Protein AF-0000000080890127 (afdb_homodimer)

Secondary structure (DSSP, 8-state):
-------HHHHHHT----TT-TTTTTS-TT-HHHHHHHHHHH-HHHHHHHHHTS-HHHHHHHHHHHHHHHHHHHH-TTTTHHHHHHHHHHHHHHHHHHHHHHHHHHHHHHHHHS------GGGGSSTT------------------------------/-------HHHHHHT----TT-TTTTTS-TT-HHHHHHHHHHH-HHHHHHHHHTS-HHHHHHHHHHHHHHHHHHHH-TTTTHHHHHHHHHHHHHHHHHHHHHHHHHHHHHHHHHS------GGGGSGGGG-----------------------------

Sequence (316 aa):
MGGNPPCASCKLLRRKCTKDCIFAPYFLSDEPQKFAIVHKVFGASNVSKMLQELPVEQRADAVSSLVYEASARVRDPVYGCVGAISYLQNQVADLKMQLAVAQAEIQCIQMEKKPLMVPSETDIHKSDHLQNNFPQFLDFGTSNSNSVVHHPPNYLRPMGGNPPCASCKLLRRKCTKDCIFAPYFLSDEPQKFAIVHKVFGASNVSKMLQELPVEQRADAVSSLVYEASARVRDPVYGCVGAISYLQNQVADLKMQLAVAQAEIQCIQMEKKPLMVPSETDIHKSDHLQNNFPQFLDFGTSNSNSVVHHPPNYLRP

Structure (mmCIF, N/CA/C/O backbone):
data_AF-0000000080890127-model_v1
#
loop_
_entity.id
_entity.type
_entity.pdbx_description
1 polymer 'LOB domain-containing protein'
#
loop_
_atom_site.group_PDB
_atom_site.id
_atom_site.type_symbol
_atom_site.label_atom_id
_atom_site.label_alt_id
_atom_site.label_comp_id
_atom_site.label_asym_id
_atom_site.label_entity_id
_atom_site.label_seq_id
_atom_site.pdbx_PDB_ins_code
_atom_site.Cartn_x
_atom_site.Cartn_y
_atom_site.Cartn_z
_atom_site.occupancy
_atom_site.B_iso_or_equiv
_atom_site.auth_seq_id
_atom_site.auth_comp_id
_atom_site.auth_asym_id
_atom_site.auth_atom_id
_atom_site.pdbx_PDB_model_num
ATOM 1 N N . MET A 1 1 ? 6.129 -9.641 -42.719 1 35.66 1 MET A N 1
ATOM 2 C CA . MET A 1 1 ? 4.961 -9.797 -41.844 1 35.66 1 MET A CA 1
ATOM 3 C C . MET A 1 1 ? 5.293 -9.414 -40.406 1 35.66 1 MET A C 1
ATOM 5 O O . MET A 1 1 ? 5.809 -10.234 -39.656 1 35.66 1 MET A O 1
ATOM 9 N N . GLY A 1 2 ? 5.988 -8.469 -40 1 44.41 2 GLY A N 1
ATOM 10 C CA . GLY A 1 2 ? 6.75 -8.023 -38.844 1 44.41 2 GLY A CA 1
ATOM 11 C C . GLY A 1 2 ? 5.914 -7.914 -37.594 1 44.41 2 GLY A C 1
ATOM 12 O O . GLY A 1 2 ? 5.164 -6.949 -37.406 1 44.41 2 GLY A O 1
ATOM 13 N N . GLY A 1 3 ? 5.23 -8.977 -37.094 1 54.66 3 GLY A N 1
ATOM 14 C CA . GLY A 1 3 ? 4.242 -9.062 -36.031 1 54.66 3 GLY A CA 1
ATOM 15 C C . GLY A 1 3 ? 4.637 -8.289 -34.781 1 54.66 3 GLY A C 1
ATOM 16 O O . GLY A 1 3 ? 5.805 -7.926 -34.625 1 54.66 3 GLY A O 1
ATOM 17 N N . ASN A 1 4 ? 3.719 -7.492 -34.312 1 68.62 4 ASN A N 1
ATOM 18 C CA . ASN A 1 4 ? 3.977 -6.738 -33.094 1 68.62 4 ASN A CA 1
ATOM 19 C C . ASN A 1 4 ? 4.73 -7.578 -32.062 1 68.62 4 ASN A C 1
ATOM 21 O O . ASN A 1 4 ? 4.488 -8.781 -31.953 1 68.62 4 ASN A O 1
ATOM 25 N N . PRO A 1 5 ? 5.965 -7.145 -31.812 1 85.12 5 PRO A N 1
ATOM 26 C CA . PRO A 1 5 ? 6.73 -7.887 -30.812 1 85.12 5 PRO A CA 1
ATOM 27 C C . PRO A 1 5 ? 5.867 -8.352 -29.641 1 85.12 5 PRO A C 1
ATOM 29 O O . PRO A 1 5 ? 4.863 -7.707 -29.312 1 85.12 5 PRO A O 1
ATOM 32 N N . PRO A 1 6 ? 6.133 -9.617 -29.219 1 93.94 6 PRO A N 1
ATOM 33 C CA . PRO A 1 6 ? 5.414 -10.102 -28.031 1 93.94 6 PRO A CA 1
ATOM 34 C C . PRO A 1 6 ? 5.5 -9.141 -26.859 1 93.94 6 PRO A C 1
ATOM 36 O O . PRO A 1 6 ? 6.469 -8.391 -26.734 1 93.94 6 PRO A O 1
ATOM 39 N N . CYS A 1 7 ? 4.48 -9.102 -26.078 1 95.88 7 CYS A N 1
ATOM 40 C CA . CYS A 1 7 ? 4.508 -8.242 -24.891 1 95.88 7 CYS A CA 1
ATOM 41 C C . CYS A 1 7 ? 5.531 -8.742 -23.875 1 95.88 7 CYS A C 1
ATOM 43 O O . CYS A 1 7 ? 6.09 -9.828 -24.031 1 95.88 7 CYS A O 1
ATOM 45 N N . ALA A 1 8 ? 5.867 -8.023 -22.891 1 97.12 8 ALA A N 1
ATOM 46 C CA . ALA A 1 8 ? 6.887 -8.336 -21.891 1 97.12 8 ALA A CA 1
ATOM 47 C C . ALA A 1 8 ? 6.531 -9.609 -21.125 1 97.12 8 ALA A C 1
ATOM 49 O O . ALA A 1 8 ? 7.414 -10.398 -20.781 1 97.12 8 ALA A O 1
ATOM 50 N N . SER A 1 9 ? 5.211 -9.805 -20.891 1 97.75 9 SER A N 1
ATOM 51 C CA . SER A 1 9 ? 4.754 -10.992 -20.172 1 97.75 9 SER A CA 1
ATOM 52 C C . SER A 1 9 ? 5.02 -12.258 -20.969 1 97.75 9 SER A C 1
ATOM 54 O O . SER A 1 9 ? 5.637 -13.195 -20.469 1 97.75 9 SER A O 1
ATOM 56 N N . CYS A 1 10 ? 4.695 -12.195 -22.188 1 97.69 10 CYS A N 1
ATOM 57 C CA . CYS A 1 10 ? 4.836 -13.375 -23.031 1 97.69 10 CYS A CA 1
ATOM 58 C C . CYS A 1 10 ? 6.305 -13.68 -23.297 1 97.69 10 CYS A C 1
ATOM 60 O O . CYS A 1 10 ? 6.695 -14.852 -23.391 1 97.69 10 CYS A O 1
ATOM 62 N N . LYS A 1 11 ? 7.066 -12.695 -23.406 1 96.5 11 LYS A N 1
ATOM 63 C CA . LYS A 1 11 ? 8.5 -12.883 -23.578 1 96.5 11 LYS A CA 1
ATOM 64 C C . LYS A 1 11 ? 9.109 -13.562 -22.344 1 96.5 11 LYS A C 1
ATOM 66 O O . LYS A 1 11 ? 9.852 -14.539 -22.469 1 96.5 11 LYS A O 1
ATOM 71 N N . LEU A 1 12 ? 8.789 -13.016 -21.203 1 97 12 LEU A N 1
ATOM 72 C CA . LEU A 1 12 ? 9.336 -13.531 -19.953 1 97 12 LEU A CA 1
ATOM 73 C C . LEU A 1 12 ? 8.859 -14.961 -19.703 1 97 12 LEU A C 1
ATOM 75 O O . LEU A 1 12 ? 9.633 -15.797 -19.234 1 97 12 LEU A O 1
ATOM 79 N N . LEU A 1 13 ? 7.641 -15.195 -20.047 1 97.12 13 LEU A N 1
ATOM 80 C CA . LEU A 1 13 ? 7.027 -16.484 -19.734 1 97.12 13 LEU A CA 1
ATOM 81 C C . LEU A 1 13 ? 7.223 -17.469 -20.875 1 97.12 13 LEU A C 1
ATOM 83 O O . LEU A 1 13 ? 6.742 -18.609 -20.812 1 97.12 13 LEU A O 1
ATOM 87 N N . ARG A 1 14 ? 7.848 -16.984 -21.938 1 95.75 14 ARG A N 1
ATOM 88 C CA . ARG A 1 14 ? 8.148 -17.797 -23.109 1 95.75 14 ARG A CA 1
ATOM 89 C C . ARG A 1 14 ? 6.871 -18.406 -23.688 1 95.75 14 ARG A C 1
ATOM 91 O O . ARG A 1 14 ? 6.805 -19.609 -23.938 1 95.75 14 ARG A O 1
ATOM 98 N N . ARG A 1 15 ? 5.914 -17.531 -23.891 1 94.19 15 ARG A N 1
ATOM 99 C CA . ARG A 1 15 ? 4.637 -17.891 -24.5 1 94.19 15 ARG A CA 1
ATOM 100 C C . ARG A 1 15 ? 4.414 -17.094 -25.781 1 94.19 15 ARG A C 1
ATOM 102 O O . ARG A 1 15 ? 5.07 -16.078 -26.016 1 94.19 15 ARG A O 1
ATOM 109 N N . LYS A 1 16 ? 3.502 -17.672 -26.562 1 93.94 16 LYS A N 1
ATOM 110 C CA . LYS A 1 16 ? 3.098 -16.953 -27.766 1 93.94 16 LYS A CA 1
ATOM 111 C C . LYS A 1 16 ? 2.125 -15.82 -27.422 1 93.94 16 LYS A C 1
ATOM 113 O O . LYS A 1 16 ? 1.087 -16.047 -26.797 1 93.94 16 LYS A O 1
ATOM 118 N N . CYS A 1 17 ? 2.498 -14.68 -27.875 1 95.5 17 CYS A N 1
ATOM 119 C CA . CYS A 1 17 ? 1.655 -13.516 -27.641 1 95.5 17 CYS A CA 1
ATOM 120 C C . CYS A 1 17 ? 0.569 -13.398 -28.703 1 95.5 17 CYS A C 1
ATOM 122 O O . CYS A 1 17 ? 0.869 -13.242 -29.875 1 95.5 17 CYS A O 1
ATOM 124 N N . THR A 1 18 ? -0.687 -13.477 -28.328 1 94.44 18 THR A N 1
ATOM 125 C CA . THR A 1 18 ? -1.809 -13.445 -29.266 1 94.44 18 THR A CA 1
ATOM 126 C C . THR A 1 18 ? -2.539 -12.109 -29.188 1 94.44 18 THR A C 1
ATOM 128 O O . THR A 1 18 ? -2.242 -11.289 -28.312 1 94.44 18 THR A O 1
ATOM 131 N N . LYS A 1 19 ? -3.457 -11.867 -30.078 1 92 19 LYS A N 1
ATOM 132 C CA . LYS A 1 19 ? -4.238 -10.633 -30.125 1 92 19 LYS A CA 1
ATOM 133 C C . LYS A 1 19 ? -5.094 -10.477 -28.875 1 92 19 LYS A C 1
ATOM 135 O O . LYS A 1 19 ? -5.43 -9.359 -28.484 1 92 19 LYS A O 1
ATOM 140 N N . ASP A 1 20 ? -5.363 -11.539 -28.172 1 93.94 20 ASP A N 1
ATOM 141 C CA . ASP A 1 20 ? -6.246 -11.523 -27 1 93.94 20 ASP A CA 1
ATOM 142 C C . ASP A 1 20 ? -5.445 -11.523 -25.703 1 93.94 20 ASP A C 1
ATOM 144 O O . ASP A 1 20 ? -6.012 -11.68 -24.625 1 93.94 20 ASP A O 1
ATOM 148 N N . CYS A 1 21 ? -4.172 -11.305 -25.844 1 96.88 21 CYS A N 1
ATOM 149 C CA . CYS A 1 21 ? -3.334 -11.312 -24.656 1 96.88 21 CYS A CA 1
ATOM 150 C C . CYS A 1 21 ? -3.721 -10.18 -23.719 1 96.88 21 CYS A C 1
ATOM 152 O O . CYS A 1 21 ? -3.635 -9.008 -24.078 1 96.88 21 CYS A O 1
ATOM 154 N N . ILE A 1 22 ? -4.07 -10.5 -22.531 1 97.25 22 ILE A N 1
ATOM 155 C CA . ILE A 1 22 ? -4.594 -9.539 -21.562 1 97.25 22 ILE A CA 1
ATOM 156 C C . ILE A 1 22 ? -3.469 -8.617 -21.094 1 97.25 22 ILE A C 1
ATOM 158 O O . ILE A 1 22 ? -3.725 -7.527 -20.578 1 97.25 22 ILE A O 1
ATOM 162 N N . PHE A 1 23 ? -2.24 -9.047 -21.281 1 97.94 23 PHE A N 1
ATOM 163 C CA . PHE A 1 23 ? -1.09 -8.312 -20.766 1 97.94 23 PHE A CA 1
ATOM 164 C C . PHE A 1 23 ? -0.564 -7.336 -21.812 1 97.94 23 PHE A C 1
ATOM 166 O O . PHE A 1 23 ? 0.036 -6.316 -21.469 1 97.94 23 PHE A O 1
ATOM 173 N N . ALA A 1 24 ? -0.832 -7.562 -23.047 1 97.06 24 ALA A N 1
ATOM 174 C CA . ALA A 1 24 ? -0.195 -6.891 -24.172 1 97.06 24 ALA A CA 1
ATOM 175 C C . ALA A 1 24 ? -0.422 -5.383 -24.109 1 97.06 24 ALA A C 1
ATOM 177 O O . ALA A 1 24 ? 0.503 -4.598 -24.344 1 97.06 24 ALA A O 1
ATOM 178 N N . PRO A 1 25 ? -1.626 -4.914 -23.734 1 96.5 25 PRO A N 1
ATOM 179 C CA . PRO A 1 25 ? -1.85 -3.467 -23.734 1 96.5 25 PRO A CA 1
ATOM 180 C C . PRO A 1 25 ? -1.1 -2.758 -22.609 1 96.5 25 PRO A C 1
ATOM 182 O O . PRO A 1 25 ? -0.889 -1.543 -22.672 1 96.5 25 PRO A O 1
ATOM 185 N N . TYR A 1 26 ? -0.658 -3.541 -21.625 1 97.62 26 TYR A N 1
ATOM 186 C CA . TYR A 1 26 ? -0.233 -2.863 -20.406 1 97.62 26 TYR A CA 1
ATOM 187 C C . TYR A 1 26 ? 1.233 -3.15 -20.094 1 97.62 26 TYR A C 1
ATOM 189 O O . TYR A 1 26 ? 1.872 -2.418 -19.344 1 97.62 26 TYR A O 1
ATOM 197 N N . PHE A 1 27 ? 1.713 -4.23 -20.641 1 98 27 PHE A N 1
ATOM 198 C CA . PHE A 1 27 ? 3.096 -4.633 -20.422 1 98 27 PHE A CA 1
ATOM 199 C C . PHE A 1 27 ? 3.855 -4.707 -21.734 1 98 27 PHE A C 1
ATOM 201 O O . PHE A 1 27 ? 3.969 -5.777 -22.344 1 98 27 PHE A O 1
ATOM 208 N N . LEU A 1 28 ? 4.402 -3.619 -22.016 1 96.19 28 LEU A N 1
ATOM 209 C CA . LEU A 1 28 ? 5.047 -3.447 -23.312 1 96.19 28 LEU A CA 1
ATOM 210 C C . LEU A 1 28 ? 6.414 -4.121 -23.328 1 96.19 28 LEU A C 1
ATOM 212 O O . LEU A 1 28 ? 7.086 -4.211 -22.297 1 96.19 28 LEU A O 1
ATOM 216 N N . SER A 1 29 ? 6.859 -4.48 -24.5 1 94.25 29 SER A N 1
ATOM 217 C CA . SER A 1 29 ? 8.102 -5.227 -24.688 1 94.25 29 SER A CA 1
ATOM 218 C C . SER A 1 29 ? 9.312 -4.379 -24.297 1 94.25 29 SER A C 1
ATOM 220 O O . SER A 1 29 ? 10.336 -4.91 -23.875 1 94.25 29 SER A O 1
ATOM 222 N N . ASP A 1 30 ? 9.148 -3.186 -24.375 1 93.69 30 ASP A N 1
ATOM 223 C CA . ASP A 1 30 ? 10.281 -2.303 -24.109 1 93.69 30 ASP A CA 1
ATOM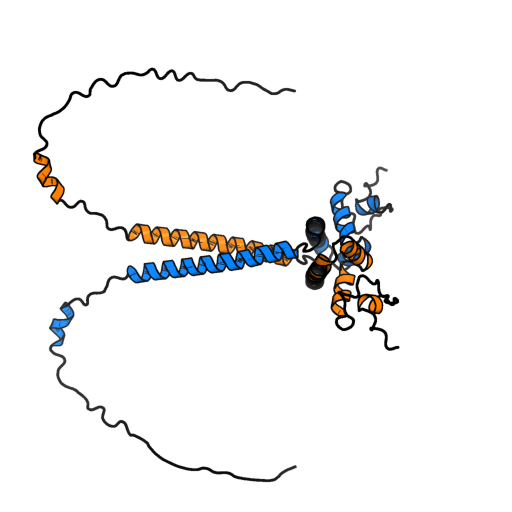 224 C C . ASP A 1 30 ? 10.375 -1.959 -22.625 1 93.69 30 ASP A C 1
ATOM 226 O O . ASP A 1 30 ? 11.336 -1.323 -22.188 1 93.69 30 ASP A O 1
ATOM 230 N N . GLU A 1 31 ? 9.438 -2.373 -21.812 1 94.62 31 GLU A N 1
ATOM 231 C CA . GLU A 1 31 ? 9.469 -2.189 -20.375 1 94.62 31 GLU A CA 1
ATOM 232 C C . GLU A 1 31 ? 9.375 -3.527 -19.641 1 94.62 31 GLU A C 1
ATOM 234 O O . GLU A 1 31 ? 8.445 -3.748 -18.859 1 94.62 31 GLU A O 1
ATOM 239 N N . PRO A 1 32 ? 10.344 -4.352 -19.859 1 96.06 32 PRO A N 1
ATOM 240 C CA . PRO A 1 32 ? 10.25 -5.711 -19.312 1 96.06 32 PRO A CA 1
ATOM 241 C C . PRO A 1 32 ? 10.25 -5.738 -17.781 1 96.06 32 PRO A C 1
ATOM 243 O O . PRO A 1 32 ? 9.68 -6.652 -17.188 1 96.06 32 PRO A O 1
ATOM 246 N N . GLN A 1 33 ? 10.859 -4.785 -17.156 1 97.25 33 GLN A N 1
ATOM 247 C CA . GLN A 1 33 ? 10.984 -4.773 -15.703 1 97.25 33 GLN A CA 1
ATOM 248 C C . GLN A 1 33 ? 9.617 -4.617 -15.039 1 97.25 33 GLN A C 1
ATOM 250 O O . GLN A 1 33 ? 9.383 -5.164 -13.961 1 97.25 33 GLN A O 1
ATOM 255 N N . LYS A 1 34 ? 8.789 -3.902 -15.734 1 97.75 34 LYS A N 1
ATOM 256 C CA . LYS A 1 34 ? 7.453 -3.656 -15.195 1 97.75 34 LYS A CA 1
ATOM 257 C C . LYS A 1 34 ? 6.723 -4.969 -14.922 1 97.75 34 LYS A C 1
ATOM 259 O O . LYS A 1 34 ? 6.211 -5.18 -13.82 1 97.75 34 LYS A O 1
ATOM 264 N N . PHE A 1 35 ? 6.707 -5.828 -15.883 1 98.25 35 PHE A N 1
ATOM 265 C CA . PHE A 1 35 ? 6.035 -7.105 -15.688 1 98.25 35 PHE A CA 1
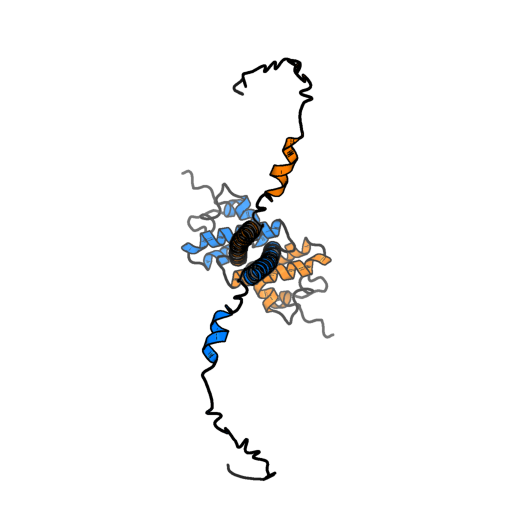ATOM 266 C C . PHE A 1 35 ? 6.832 -8 -14.75 1 98.25 35 PHE A C 1
ATOM 268 O O . PHE A 1 35 ? 6.254 -8.734 -13.945 1 98.25 35 PHE A O 1
ATOM 275 N N . ALA A 1 36 ? 8.117 -7.957 -14.82 1 98.31 36 ALA A N 1
ATOM 276 C CA . ALA A 1 36 ? 8.961 -8.812 -13.984 1 98.31 36 ALA A CA 1
ATOM 277 C C . ALA A 1 36 ? 8.68 -8.578 -12.508 1 98.31 36 ALA A C 1
ATOM 279 O O . ALA A 1 36 ? 8.586 -9.531 -11.727 1 98.31 36 ALA A O 1
ATOM 280 N N . ILE A 1 37 ? 8.508 -7.363 -12.148 1 98.25 37 ILE A N 1
ATOM 281 C CA . ILE A 1 37 ? 8.305 -7.016 -10.75 1 98.25 37 ILE A CA 1
ATOM 282 C C . ILE A 1 37 ? 6.914 -7.465 -10.305 1 98.25 37 ILE A C 1
ATOM 284 O O . ILE A 1 37 ? 6.75 -8 -9.211 1 98.25 37 ILE A O 1
ATOM 288 N N . VAL A 1 38 ? 5.945 -7.266 -11.141 1 98.62 38 VAL A N 1
ATOM 289 C CA . VAL A 1 38 ? 4.574 -7.656 -10.828 1 98.62 38 VAL A CA 1
ATOM 290 C C . VAL A 1 38 ? 4.477 -9.18 -10.75 1 98.62 38 VAL A C 1
ATOM 292 O O . VAL A 1 38 ? 3.82 -9.719 -9.852 1 98.62 38 VAL A O 1
ATOM 295 N N . HIS A 1 39 ? 5.176 -9.82 -11.609 1 98.25 39 HIS A N 1
ATOM 296 C CA . HIS A 1 39 ? 5.199 -11.273 -11.633 1 98.25 39 HIS A CA 1
ATOM 297 C C . HIS A 1 39 ? 5.84 -11.836 -10.367 1 98.25 39 HIS A C 1
ATOM 299 O O . HIS A 1 39 ? 5.367 -12.828 -9.812 1 98.25 39 HIS A O 1
ATOM 305 N N . LYS A 1 40 ? 6.914 -11.234 -9.992 1 97.5 40 LYS A N 1
ATOM 306 C CA . LYS A 1 40 ? 7.645 -11.68 -8.805 1 97.5 40 LYS A CA 1
ATOM 307 C C . LYS A 1 40 ? 6.754 -11.641 -7.566 1 97.5 40 LYS A C 1
ATOM 309 O O . LYS A 1 40 ? 6.828 -12.531 -6.715 1 97.5 40 LYS A O 1
ATOM 314 N N . VAL A 1 41 ? 5.887 -10.68 -7.488 1 98.5 41 VAL A N 1
ATOM 315 C CA . VAL A 1 41 ? 5.156 -10.422 -6.25 1 98.5 41 VAL A CA 1
ATOM 316 C C . VAL A 1 41 ? 3.783 -11.086 -6.316 1 98.5 41 VAL A C 1
ATOM 318 O O . VAL A 1 41 ? 3.359 -11.75 -5.371 1 98.5 41 VAL A O 1
ATOM 321 N N . PHE A 1 42 ? 3.111 -10.977 -7.461 1 98.44 42 PHE A N 1
ATOM 322 C CA . PHE A 1 42 ? 1.713 -11.383 -7.527 1 98.44 42 PHE A CA 1
ATOM 323 C C . PHE A 1 42 ? 1.563 -12.68 -8.32 1 98.44 42 PHE A C 1
ATOM 325 O O . PHE A 1 42 ? 0.593 -13.414 -8.141 1 98.44 42 PHE A O 1
ATOM 332 N N . GLY A 1 43 ? 2.484 -12.906 -9.227 1 97.62 43 GLY A N 1
ATOM 333 C CA . GLY A 1 43 ? 2.33 -14.023 -10.141 1 97.62 43 GLY A CA 1
ATOM 334 C C . GLY A 1 43 ? 1.48 -13.688 -11.352 1 97.62 43 GLY A C 1
ATOM 335 O O . GLY A 1 43 ? 0.527 -12.906 -11.258 1 97.62 43 GLY A O 1
ATOM 336 N N . ALA A 1 44 ? 1.81 -14.281 -12.445 1 97 44 ALA A N 1
ATOM 337 C CA . ALA A 1 44 ? 1.155 -14 -13.719 1 97 44 ALA A CA 1
ATOM 338 C C . ALA A 1 44 ? -0.312 -14.414 -13.688 1 97 44 ALA A C 1
ATOM 340 O O . ALA A 1 44 ? -1.184 -13.68 -14.156 1 97 44 ALA A O 1
ATOM 341 N N . SER A 1 45 ? -0.609 -15.562 -13.07 1 95.81 45 SER A N 1
ATOM 342 C CA . SER A 1 45 ? -1.977 -16.062 -13.031 1 95.81 45 SER A CA 1
ATOM 343 C C . SER A 1 45 ? -2.879 -15.164 -12.195 1 95.81 45 SER A C 1
ATOM 345 O O . SER A 1 45 ? -3.994 -14.844 -12.617 1 95.81 45 SER A O 1
ATOM 347 N N . ASN A 1 46 ? -2.396 -14.766 -11.141 1 97.06 46 ASN A N 1
ATOM 348 C CA . ASN A 1 46 ? -3.186 -13.906 -10.273 1 97.06 46 ASN A CA 1
ATOM 349 C C . ASN A 1 46 ? -3.428 -12.539 -10.906 1 97.06 46 ASN A C 1
ATOM 351 O O . ASN A 1 46 ? -4.535 -12 -10.828 1 97.06 46 ASN A O 1
ATOM 355 N N . VAL A 1 47 ? -2.393 -12.016 -11.555 1 98.19 47 VAL A N 1
ATOM 356 C CA . VAL A 1 47 ? -2.533 -10.719 -12.219 1 98.19 47 VAL A CA 1
ATOM 357 C C . VAL A 1 47 ? -3.562 -10.828 -13.336 1 98.19 47 VAL A C 1
ATOM 359 O O . VAL A 1 47 ? -4.41 -9.945 -13.5 1 98.19 47 VAL A O 1
ATOM 362 N N . SER A 1 48 ? -3.477 -11.891 -14.062 1 97.88 48 SER A N 1
ATOM 363 C CA . SER A 1 48 ? -4.438 -12.109 -15.133 1 97.88 48 SER A CA 1
ATOM 364 C C . SER A 1 48 ? -5.863 -12.172 -14.602 1 97.88 48 SER A C 1
ATOM 366 O O . SER A 1 48 ? -6.766 -11.547 -15.156 1 97.88 48 SER A O 1
ATOM 368 N N . LYS A 1 49 ? -6.023 -12.922 -13.57 1 97.75 49 LYS A N 1
ATOM 369 C CA . LYS A 1 49 ? -7.336 -13.047 -12.945 1 97.75 49 LYS A CA 1
ATOM 370 C C . LYS A 1 49 ? -7.844 -11.688 -12.469 1 97.75 49 LYS A C 1
ATOM 372 O O . LYS A 1 49 ? -9 -11.336 -12.688 1 97.75 49 LYS A O 1
ATOM 377 N N . MET A 1 50 ? -7.004 -10.914 -11.875 1 97.81 50 MET A N 1
ATOM 378 C CA . MET A 1 50 ? -7.375 -9.602 -11.352 1 97.81 50 MET A CA 1
ATOM 379 C C . MET A 1 50 ? -7.812 -8.672 -12.477 1 97.81 50 MET A C 1
ATOM 381 O O . MET A 1 50 ? -8.805 -7.953 -12.344 1 97.81 50 MET A O 1
ATOM 385 N N . LEU A 1 51 ? -7.09 -8.711 -13.562 1 98.5 51 LEU A N 1
ATOM 386 C CA . LEU A 1 51 ? -7.406 -7.844 -14.688 1 98.5 51 LEU A CA 1
ATOM 387 C C . LEU A 1 51 ? -8.695 -8.281 -15.367 1 98.5 51 LEU A C 1
ATOM 389 O O . LEU A 1 51 ? -9.5 -7.445 -15.797 1 98.5 51 LEU A O 1
ATOM 393 N N . GLN A 1 52 ? -8.914 -9.594 -15.383 1 98.12 52 GLN A N 1
ATOM 394 C CA . GLN A 1 52 ? -10.102 -10.133 -16.031 1 98.12 52 GLN A CA 1
ATOM 395 C C . GLN A 1 52 ? -11.367 -9.75 -15.273 1 98.12 52 GLN A C 1
ATOM 397 O O . GLN A 1 52 ? -12.445 -9.648 -15.867 1 98.12 52 GLN A O 1
ATOM 402 N N . GLU A 1 53 ? -11.211 -9.531 -14.062 1 97.5 53 GLU A N 1
ATOM 403 C CA . GLU A 1 53 ? -12.359 -9.219 -13.211 1 97.5 53 GLU A CA 1
ATOM 404 C C . GLU A 1 53 ? -12.727 -7.738 -13.305 1 97.5 53 GLU A C 1
ATOM 406 O O . GLU A 1 53 ? -13.781 -7.328 -12.812 1 97.5 53 GLU A O 1
ATOM 411 N N . LEU A 1 54 ? -11.977 -6.949 -14.008 1 98.5 54 LEU A N 1
ATOM 412 C CA . LEU A 1 54 ? -12.18 -5.504 -14.07 1 98.5 54 LEU A CA 1
ATOM 413 C C . LEU A 1 54 ? -12.68 -5.086 -15.453 1 98.5 54 LEU A C 1
ATOM 415 O O . LEU A 1 54 ? -12.312 -5.688 -16.453 1 98.5 54 LEU A O 1
ATOM 419 N N . PRO A 1 55 ? -13.539 -3.986 -15.438 1 98 55 PRO A N 1
ATOM 420 C CA . PRO A 1 55 ? -13.805 -3.369 -16.734 1 98 55 PRO A CA 1
ATOM 421 C C . PRO A 1 55 ? -12.531 -2.865 -17.422 1 98 55 PRO A C 1
ATOM 423 O O . PRO A 1 55 ? -11.594 -2.432 -16.75 1 98 55 PRO A O 1
ATOM 426 N N . VAL A 1 56 ? -12.516 -2.938 -18.766 1 97.75 56 VAL A N 1
ATOM 427 C CA . VAL A 1 56 ? -11.344 -2.611 -19.562 1 97.75 56 VAL A CA 1
ATOM 428 C C . VAL A 1 56 ? -10.844 -1.213 -19.203 1 97.75 56 VAL A C 1
ATOM 430 O O . VAL A 1 56 ? -9.633 -0.97 -19.156 1 97.75 56 VAL A O 1
ATOM 433 N N . GLU A 1 57 ? -11.781 -0.29 -18.859 1 98.25 57 GLU A N 1
ATOM 434 C CA . GLU A 1 57 ? -11.438 1.112 -18.641 1 98.25 57 GLU A CA 1
ATOM 435 C C . GLU A 1 57 ? -10.68 1.295 -17.328 1 98.25 57 GLU A C 1
ATOM 437 O O . GLU A 1 57 ? -10.062 2.338 -17.109 1 98.25 57 GLU A O 1
ATOM 442 N N . GLN A 1 58 ? -10.703 0.271 -16.516 1 98.69 58 GLN A N 1
ATOM 443 C CA . GLN A 1 58 ? -10.078 0.391 -15.211 1 98.69 58 GLN A CA 1
ATOM 444 C C . GLN A 1 58 ? -8.758 -0.376 -15.156 1 98.69 58 GLN A C 1
ATOM 446 O O . GLN A 1 58 ? -8 -0.249 -14.195 1 98.69 58 GLN A O 1
ATOM 451 N N . ARG A 1 59 ? -8.453 -1.107 -16.188 1 98.75 59 ARG A N 1
ATOM 452 C CA . ARG A 1 59 ? -7.332 -2.045 -16.141 1 98.75 59 ARG A CA 1
ATOM 453 C C . ARG A 1 59 ? -6 -1.307 -16.156 1 98.75 59 ARG A C 1
ATOM 455 O O . ARG A 1 59 ? -5.047 -1.721 -15.5 1 98.75 59 ARG A O 1
ATOM 462 N N . ALA A 1 60 ? -5.949 -0.254 -16.859 1 98.44 60 ALA A N 1
ATOM 463 C CA . ALA A 1 60 ? -4.707 0.513 -16.906 1 98.44 60 ALA A CA 1
ATOM 464 C C . ALA A 1 60 ? -4.34 1.048 -15.531 1 98.44 60 ALA A C 1
ATOM 466 O O . ALA A 1 60 ? -3.178 0.977 -15.117 1 98.44 60 ALA A O 1
ATOM 467 N N . ASP A 1 61 ? -5.336 1.562 -14.828 1 98.62 61 ASP A N 1
ATOM 468 C CA . ASP A 1 61 ? -5.109 2.061 -13.469 1 98.62 61 ASP A CA 1
ATOM 469 C C . ASP A 1 61 ? -4.707 0.927 -12.531 1 98.62 61 ASP A C 1
ATOM 471 O O . ASP A 1 61 ? -3.822 1.097 -11.688 1 98.62 61 ASP A O 1
ATOM 475 N N . ALA A 1 62 ? -5.316 -0.134 -12.672 1 98.88 62 ALA A N 1
ATOM 476 C CA . ALA A 1 62 ? -5.012 -1.283 -11.82 1 98.88 62 ALA A CA 1
ATOM 477 C C . ALA A 1 62 ? -3.578 -1.76 -12.047 1 98.88 62 ALA A C 1
ATOM 479 O O . ALA A 1 62 ? -2.857 -2.049 -11.086 1 98.88 62 ALA A O 1
ATOM 480 N N . VAL A 1 63 ? -3.141 -1.8 -13.305 1 98.81 63 VAL A N 1
ATOM 481 C CA . VAL A 1 63 ? -1.78 -2.227 -13.617 1 98.81 63 VAL A CA 1
ATOM 482 C C . VAL A 1 63 ? -0.777 -1.258 -12.992 1 98.81 63 VAL A C 1
ATOM 484 O O . VAL A 1 63 ? 0.223 -1.681 -12.414 1 98.81 63 VAL A O 1
ATOM 487 N N . SER A 1 64 ? -1.105 -0.015 -13.055 1 98.75 64 SER A N 1
ATOM 488 C CA . SER A 1 64 ? -0.219 0.989 -12.477 1 98.75 64 SER A CA 1
ATOM 489 C C . SER A 1 64 ? -0.104 0.819 -10.969 1 98.75 64 SER A C 1
ATOM 491 O O . SER A 1 64 ? 0.991 0.914 -10.406 1 98.75 64 SER A O 1
ATOM 493 N N . SER A 1 65 ? -1.209 0.591 -10.344 1 98.88 65 SER A N 1
ATOM 494 C CA . SER A 1 65 ? -1.188 0.409 -8.898 1 98.88 65 SER A CA 1
ATOM 495 C C . SER A 1 65 ? -0.492 -0.892 -8.516 1 98.88 65 SER A C 1
ATOM 497 O O . SER A 1 65 ? 0.246 -0.939 -7.527 1 98.88 65 SER A O 1
ATOM 499 N N . LEU A 1 66 ? -0.682 -1.907 -9.312 1 98.81 66 LEU A N 1
ATOM 500 C CA . LEU A 1 66 ? -0.009 -3.18 -9.07 1 98.81 66 LEU A CA 1
ATOM 501 C C . LEU A 1 66 ? 1.504 -3.023 -9.172 1 98.81 66 LEU A C 1
ATOM 503 O O . LEU A 1 66 ? 2.246 -3.549 -8.344 1 98.81 66 LEU A O 1
ATOM 507 N N . VAL A 1 67 ? 1.907 -2.334 -10.18 1 98.81 67 VAL A N 1
ATOM 508 C CA . VAL A 1 67 ? 3.334 -2.102 -10.383 1 98.81 67 VAL A CA 1
ATOM 509 C C . VAL A 1 67 ? 3.904 -1.332 -9.195 1 98.81 67 VAL A C 1
ATOM 511 O O . VAL A 1 67 ? 4.98 -1.66 -8.695 1 98.81 67 VAL A O 1
ATOM 514 N N . TYR A 1 68 ? 3.211 -0.335 -8.711 1 98.88 68 TYR A N 1
ATOM 515 C CA . TYR A 1 68 ? 3.637 0.449 -7.559 1 98.88 68 TYR A CA 1
ATOM 516 C C . TYR A 1 68 ? 3.781 -0.432 -6.324 1 98.88 68 TYR A C 1
ATOM 518 O O . TYR A 1 68 ? 4.809 -0.395 -5.641 1 98.88 68 TYR A O 1
ATOM 526 N N . GLU A 1 69 ? 2.773 -1.203 -6.09 1 98.88 69 GLU A N 1
ATOM 527 C CA . GLU A 1 69 ? 2.754 -2.066 -4.914 1 98.88 69 GLU A CA 1
ATOM 528 C C . GLU A 1 69 ? 3.848 -3.129 -4.992 1 98.88 69 GLU A C 1
ATOM 530 O O . GLU A 1 69 ? 4.527 -3.402 -4 1 98.88 69 GLU A O 1
ATOM 535 N N . ALA A 1 70 ? 3.975 -3.662 -6.152 1 98.81 70 ALA A N 1
ATOM 536 C CA . ALA A 1 70 ? 5.016 -4.672 -6.328 1 98.81 70 ALA A CA 1
ATOM 537 C C . ALA A 1 70 ? 6.402 -4.074 -6.113 1 98.81 70 ALA A C 1
ATOM 539 O O . ALA A 1 70 ? 7.254 -4.688 -5.465 1 98.81 70 ALA A O 1
ATOM 540 N N . SER A 1 71 ? 6.566 -2.932 -6.668 1 98.75 71 SER A N 1
ATOM 541 C CA . SER A 1 71 ? 7.848 -2.25 -6.508 1 98.75 71 SER A CA 1
ATOM 542 C C . SER A 1 71 ? 8.148 -1.969 -5.039 1 98.75 71 SER A C 1
ATOM 544 O O . SER A 1 71 ? 9.281 -2.117 -4.59 1 98.75 71 SER A O 1
ATOM 546 N N . ALA A 1 72 ? 7.16 -1.571 -4.301 1 98.75 72 ALA A N 1
ATOM 547 C CA . ALA A 1 72 ? 7.324 -1.305 -2.873 1 98.75 72 ALA A CA 1
ATOM 548 C C . ALA A 1 72 ? 7.727 -2.57 -2.121 1 98.75 72 ALA A C 1
ATOM 550 O O . ALA A 1 72 ? 8.578 -2.525 -1.23 1 98.75 72 ALA A O 1
ATOM 551 N N . ARG A 1 73 ? 7.137 -3.652 -2.496 1 98.5 73 ARG A N 1
ATOM 552 C CA . ARG A 1 73 ? 7.41 -4.922 -1.828 1 98.5 73 ARG A CA 1
ATOM 553 C C . ARG A 1 73 ? 8.82 -5.41 -2.143 1 98.5 73 ARG A C 1
ATOM 555 O O . ARG A 1 73 ? 9.484 -5.996 -1.287 1 98.5 73 ARG A O 1
ATOM 562 N N . VAL A 1 74 ? 9.25 -5.184 -3.367 1 98.31 74 VAL A N 1
ATOM 563 C CA . VAL A 1 74 ? 10.602 -5.574 -3.75 1 98.31 74 VAL A CA 1
ATOM 564 C C . VAL A 1 74 ? 11.617 -4.719 -2.996 1 98.31 74 VAL A C 1
ATOM 566 O O . VAL A 1 74 ? 12.656 -5.219 -2.561 1 98.31 74 VAL A O 1
ATOM 569 N N . ARG A 1 75 ? 11.336 -3.484 -2.791 1 98.12 75 ARG A N 1
ATOM 570 C CA . ARG A 1 75 ? 12.227 -2.562 -2.092 1 98.12 75 ARG A CA 1
ATOM 571 C C . ARG A 1 75 ? 12.227 -2.834 -0.591 1 98.12 75 ARG A C 1
ATOM 573 O O . ARG A 1 75 ? 13.273 -2.771 0.055 1 98.12 75 ARG A O 1
ATOM 580 N N . ASP A 1 76 ? 11.102 -3.123 -0.078 1 98.62 76 ASP A N 1
ATOM 581 C CA . ASP A 1 76 ? 10.891 -3.43 1.334 1 98.62 76 ASP A CA 1
ATOM 582 C C . ASP A 1 76 ? 10.094 -4.719 1.505 1 98.62 76 ASP A C 1
ATOM 584 O O . ASP A 1 76 ? 8.875 -4.68 1.669 1 98.62 76 ASP A O 1
ATOM 588 N N . PRO A 1 77 ? 10.711 -5.781 1.604 1 98.44 77 PRO A N 1
ATOM 589 C CA . PRO A 1 77 ? 10.031 -7.078 1.614 1 98.44 77 PRO A CA 1
ATOM 590 C C . PRO A 1 77 ? 9.203 -7.297 2.879 1 98.44 77 PRO A C 1
ATOM 592 O O . PRO A 1 77 ? 8.336 -8.172 2.908 1 98.44 77 PRO A O 1
ATOM 595 N N . VAL A 1 78 ? 9.492 -6.566 3.881 1 98.88 78 VAL A N 1
ATOM 596 C CA . VAL A 1 78 ? 8.797 -6.77 5.148 1 98.88 78 VAL A CA 1
ATOM 597 C C . VAL A 1 78 ? 7.5 -5.969 5.164 1 98.88 78 VAL A C 1
ATOM 599 O O . VAL A 1 78 ? 6.434 -6.512 5.449 1 98.88 78 VAL A O 1
ATOM 602 N N . TYR A 1 79 ? 7.523 -4.719 4.785 1 98.75 79 TYR A N 1
ATOM 603 C CA . TYR A 1 79 ? 6.367 -3.869 5.039 1 98.75 79 TYR A CA 1
ATOM 604 C C . TYR A 1 79 ? 5.691 -3.457 3.736 1 98.75 79 TYR A C 1
ATOM 606 O O . TYR A 1 79 ? 4.527 -3.057 3.732 1 98.75 79 TYR A O 1
ATOM 614 N N . GLY A 1 80 ? 6.371 -3.475 2.598 1 98.5 80 GLY A N 1
ATOM 615 C CA . GLY A 1 80 ? 5.766 -3.039 1.35 1 98.5 80 GLY A CA 1
ATOM 616 C C . GLY A 1 80 ? 5.184 -1.641 1.427 1 98.5 80 GLY A C 1
ATOM 617 O O . GLY A 1 80 ? 5.828 -0.718 1.927 1 98.5 80 GLY A O 1
ATOM 618 N N . CYS A 1 81 ? 3.99 -1.538 0.935 1 98.75 81 CYS A N 1
ATOM 619 C CA . CYS A 1 81 ? 3.318 -0.244 0.9 1 98.75 81 CYS A CA 1
ATOM 620 C C . CYS A 1 81 ? 2.891 0.185 2.299 1 98.75 81 CYS A C 1
ATOM 622 O O . CYS A 1 81 ? 2.617 1.363 2.535 1 98.75 81 CYS A O 1
ATOM 624 N N . VAL A 1 82 ? 2.812 -0.739 3.152 1 98.88 82 VAL A N 1
ATOM 625 C CA . VAL A 1 82 ? 2.359 -0.439 4.508 1 98.88 82 VAL A CA 1
ATOM 626 C C . VAL A 1 82 ? 3.359 0.493 5.188 1 98.88 82 VAL A C 1
ATOM 628 O O . VAL A 1 82 ? 2.973 1.348 5.988 1 98.88 82 VAL A O 1
ATOM 631 N N . GLY A 1 83 ? 4.629 0.305 4.832 1 98.56 83 GLY A N 1
ATOM 632 C CA . GLY A 1 83 ? 5.629 1.229 5.336 1 98.56 83 GLY A CA 1
ATOM 633 C C . GLY A 1 83 ? 5.352 2.674 4.965 1 98.56 83 GLY A C 1
ATOM 634 O O . GLY A 1 83 ? 5.422 3.562 5.816 1 98.56 83 GLY A O 1
ATOM 635 N N . ALA A 1 84 ? 5.035 2.908 3.777 1 98.56 84 ALA A N 1
ATOM 636 C CA . ALA A 1 84 ? 4.707 4.25 3.299 1 98.56 84 ALA A CA 1
ATOM 637 C C . ALA A 1 84 ? 3.434 4.77 3.961 1 98.56 84 ALA A C 1
ATOM 639 O O . ALA A 1 84 ? 3.361 5.941 4.344 1 98.56 84 ALA A O 1
ATOM 640 N N . ILE A 1 85 ? 2.496 3.924 4.051 1 98.88 85 ILE A N 1
ATOM 641 C CA . ILE A 1 85 ? 1.229 4.301 4.664 1 98.88 85 ILE A CA 1
ATOM 642 C C . ILE A 1 85 ? 1.463 4.727 6.113 1 98.88 85 ILE A C 1
ATOM 644 O O . ILE A 1 85 ? 0.986 5.781 6.539 1 98.88 85 ILE A O 1
ATOM 648 N N . SER A 1 86 ? 2.197 3.893 6.785 1 98.88 86 SER A N 1
ATOM 649 C CA . SER A 1 86 ? 2.516 4.215 8.172 1 98.88 86 SER A CA 1
ATOM 650 C C . SER A 1 86 ? 3.236 5.555 8.281 1 98.88 86 SER A C 1
ATOM 652 O O . SER A 1 86 ? 2.916 6.371 9.148 1 98.88 86 SER A O 1
ATOM 654 N N . TYR A 1 87 ? 4.211 5.742 7.488 1 98.81 87 TYR A N 1
ATOM 655 C CA . TYR A 1 87 ? 4.965 6.988 7.488 1 98.81 87 TYR A CA 1
ATOM 656 C C . TYR A 1 87 ? 4.051 8.18 7.238 1 98.81 87 TYR A C 1
ATOM 658 O O . TYR A 1 87 ? 4.113 9.18 7.957 1 98.81 87 TYR A O 1
ATOM 666 N N . LEU A 1 88 ? 3.193 8.102 6.27 1 98.88 88 LEU A N 1
ATOM 667 C CA . LEU A 1 88 ? 2.279 9.172 5.902 1 98.88 88 LEU A CA 1
ATOM 668 C C . LEU A 1 88 ? 1.271 9.438 7.016 1 98.88 88 LEU A C 1
ATOM 670 O O . LEU A 1 88 ? 0.954 10.594 7.312 1 98.88 88 LEU A O 1
ATOM 674 N N . GLN A 1 89 ? 0.779 8.359 7.566 1 98.94 89 GLN A N 1
ATOM 675 C CA . GLN A 1 89 ? -0.136 8.508 8.695 1 98.94 89 GLN A CA 1
ATOM 676 C C . GLN A 1 89 ? 0.524 9.266 9.844 1 98.94 89 GLN A C 1
ATOM 678 O O . GLN A 1 89 ? -0.104 10.117 10.477 1 98.94 89 GLN A O 1
ATOM 683 N N . ASN A 1 90 ? 1.713 8.953 10.125 1 98.88 90 ASN A N 1
ATOM 684 C CA . ASN A 1 90 ? 2.449 9.664 11.164 1 98.88 90 ASN A CA 1
ATOM 685 C C . ASN A 1 90 ? 2.646 11.133 10.805 1 98.88 90 ASN A C 1
ATOM 687 O O . ASN A 1 90 ? 2.553 12 11.672 1 98.88 90 ASN A O 1
ATOM 691 N N . GLN A 1 91 ? 2.916 11.352 9.594 1 98.88 91 GLN A N 1
ATOM 692 C CA . GLN A 1 91 ? 3.07 12.727 9.125 1 98.88 91 GLN A CA 1
ATOM 693 C C . GLN A 1 91 ? 1.775 13.516 9.305 1 98.88 91 GLN A C 1
ATOM 695 O O . GLN A 1 91 ? 1.799 14.672 9.727 1 98.88 91 GLN A O 1
ATOM 700 N N . VAL A 1 92 ? 0.72 12.938 8.977 1 98.94 92 VAL A N 1
ATOM 701 C CA . VAL A 1 92 ? -0.582 13.578 9.133 1 98.94 92 VAL A CA 1
ATOM 702 C C . VAL A 1 92 ? -0.819 13.914 10.609 1 98.94 92 VAL A C 1
ATOM 704 O O . VAL A 1 92 ? -1.229 15.031 10.938 1 98.94 92 VAL A O 1
ATOM 707 N N . ALA A 1 93 ? -0.53 12.969 11.406 1 98.94 93 ALA A N 1
ATOM 708 C CA . ALA A 1 93 ? -0.718 13.188 12.836 1 98.94 93 ALA A CA 1
ATOM 709 C C . ALA A 1 93 ? 0.143 14.352 13.336 1 98.94 93 ALA A C 1
ATOM 711 O O . ALA A 1 93 ? -0.336 15.219 14.07 1 98.94 93 ALA A O 1
ATOM 712 N N . ASP A 1 94 ? 1.333 14.352 12.992 1 98.88 94 ASP A N 1
ATOM 713 C CA . ASP A 1 94 ? 2.268 15.398 13.398 1 98.88 94 ASP A CA 1
ATOM 714 C C . ASP A 1 94 ? 1.803 16.766 12.906 1 98.88 94 ASP A C 1
ATOM 716 O O . ASP A 1 94 ? 1.813 17.75 13.664 1 98.88 94 ASP A O 1
ATOM 720 N N . LEU A 1 95 ? 1.423 16.797 11.656 1 98.88 95 LEU A N 1
ATOM 721 C CA . LEU A 1 95 ? 0.998 18.062 11.055 1 98.88 95 LEU A CA 1
ATOM 722 C C . LEU A 1 95 ? -0.289 18.562 11.703 1 98.88 95 LEU A C 1
ATOM 724 O O . LEU A 1 95 ? -0.456 19.766 11.914 1 98.88 95 LEU A O 1
ATOM 728 N N . LYS A 1 96 ? -1.135 17.656 12.008 1 98.88 96 LYS A N 1
ATOM 729 C CA . LYS A 1 96 ? -2.348 18.031 12.727 1 98.88 96 LYS A CA 1
ATOM 730 C C . LYS A 1 96 ? -2.014 18.656 14.078 1 98.88 96 LYS A C 1
ATOM 732 O O . LYS A 1 96 ? -2.637 19.625 14.5 1 98.88 96 LYS A O 1
ATOM 737 N N . MET A 1 97 ? -1.111 18.109 14.742 1 98.88 97 MET A N 1
ATOM 738 C CA . MET A 1 97 ? -0.697 18.641 16.031 1 98.88 97 MET A CA 1
ATOM 739 C C . MET A 1 97 ? -0.091 20.031 15.891 1 98.88 97 MET A C 1
ATOM 741 O O . MET A 1 97 ? -0.418 20.938 16.656 1 98.88 97 MET A O 1
ATOM 745 N N . GLN A 1 98 ? 0.749 20.125 14.992 1 98.62 98 GLN A N 1
ATOM 746 C CA . GLN A 1 98 ? 1.384 21.422 14.75 1 98.62 98 GLN A CA 1
ATOM 747 C C . GLN A 1 98 ? 0.35 22.484 14.383 1 98.62 98 GLN A C 1
ATOM 749 O O . GLN A 1 98 ? 0.442 23.625 14.828 1 98.62 98 GLN A O 1
ATOM 754 N N . LEU A 1 99 ? -0.581 22.109 13.547 1 98.69 99 LEU A N 1
ATOM 755 C CA . LEU A 1 99 ? -1.643 23.047 13.164 1 98.69 99 LEU A CA 1
ATOM 756 C C . LEU A 1 99 ? -2.473 23.438 14.383 1 98.69 99 LEU A C 1
ATOM 758 O O . LEU A 1 99 ? -2.834 24.609 14.531 1 98.69 99 LEU A O 1
ATOM 762 N N . ALA A 1 100 ? -2.754 22.5 15.188 1 98.56 100 ALA A N 1
ATOM 763 C CA . ALA A 1 100 ? -3.498 22.781 16.406 1 98.56 100 ALA A CA 1
ATOM 764 C C . ALA A 1 100 ? -2.746 23.781 17.281 1 98.56 100 ALA A C 1
ATOM 766 O O . ALA A 1 100 ? -3.346 24.703 17.844 1 98.56 100 ALA A O 1
ATOM 767 N N . VAL A 1 101 ? -1.521 23.562 17.438 1 98.44 101 VAL A N 1
ATOM 768 C CA . VAL A 1 101 ? -0.685 24.453 18.234 1 98.44 101 VAL A CA 1
ATOM 769 C C . VAL A 1 101 ? -0.675 25.844 17.609 1 98.44 101 VAL A C 1
ATOM 771 O O . VAL A 1 101 ? -0.821 26.844 18.312 1 98.44 101 VAL A O 1
ATOM 774 N N . ALA A 1 102 ? -0.53 25.875 16.312 1 98.25 102 ALA A N 1
ATOM 775 C CA . ALA A 1 102 ? -0.51 27.156 15.609 1 98.25 102 ALA A CA 1
ATOM 776 C C . ALA A 1 102 ? -1.839 27.891 15.766 1 98.25 102 ALA A C 1
ATOM 778 O O . ALA A 1 102 ? -1.863 29.094 15.984 1 98.25 102 ALA A O 1
ATOM 779 N N . GLN A 1 103 ? -2.873 27.172 15.695 1 97.25 103 GLN A N 1
ATOM 780 C CA . GLN A 1 103 ? -4.199 27.766 15.852 1 97.25 103 GLN A CA 1
ATOM 781 C C . GLN A 1 103 ? -4.41 28.281 17.266 1 97.25 103 GLN A C 1
ATOM 783 O O . GLN A 1 103 ? -5 29.344 17.469 1 97.25 103 GLN A O 1
ATOM 788 N N . ALA A 1 104 ? -3.93 27.516 18.188 1 97.31 104 ALA A N 1
ATOM 789 C CA . ALA A 1 104 ? -4.008 27.938 19.578 1 97.31 104 ALA A CA 1
ATOM 790 C C . ALA A 1 104 ? -3.207 29.219 19.812 1 97.31 104 ALA A C 1
ATOM 792 O O . ALA A 1 104 ? -3.65 30.125 20.516 1 97.31 104 ALA A O 1
ATOM 793 N N . GLU A 1 105 ? -2.09 29.297 19.266 1 94.94 105 GLU A N 1
ATOM 794 C CA . GLU A 1 105 ? -1.239 30.484 19.359 1 94.94 105 GLU A CA 1
ATOM 795 C C . GLU A 1 105 ? -1.926 31.703 18.766 1 94.94 105 GLU A C 1
ATOM 797 O O . GLU A 1 105 ? -1.881 32.781 19.344 1 94.94 105 GLU A O 1
ATOM 802 N N . ILE A 1 106 ? -2.498 31.578 17.594 1 94.06 106 ILE A N 1
ATOM 803 C CA . ILE A 1 106 ? -3.215 32.656 16.938 1 94.06 106 ILE A CA 1
ATOM 804 C C . ILE A 1 106 ? -4.332 33.188 17.844 1 94.06 106 ILE A C 1
ATOM 806 O O . ILE A 1 106 ? -4.496 34.375 18.016 1 94.06 106 ILE A O 1
ATOM 810 N N . GLN A 1 107 ? -5.066 32.25 18.422 1 92.44 107 GLN A N 1
ATOM 811 C CA . GLN A 1 107 ? -6.152 32.625 19.312 1 92.44 107 GLN A CA 1
ATOM 812 C C . GLN A 1 107 ? -5.625 33.375 20.547 1 92.44 107 GLN A C 1
ATOM 814 O O . GLN A 1 107 ? -6.23 34.344 20.984 1 92.44 107 GLN A O 1
ATOM 819 N N . CYS A 1 108 ? -4.523 32.969 21.109 1 91.06 108 CYS A N 1
ATOM 820 C CA . CYS A 1 108 ? -3.936 33.625 22.281 1 91.06 108 CYS A CA 1
ATOM 821 C C . CYS A 1 108 ? -3.496 35.062 21.953 1 91.06 108 CYS A C 1
ATOM 823 O O . CYS A 1 108 ? -3.732 35.969 22.734 1 91.06 108 CYS A O 1
ATOM 825 N N . ILE A 1 109 ? -2.953 35.25 20.797 1 88.12 109 ILE A N 1
ATOM 826 C CA . ILE A 1 109 ? -2.48 36.562 20.375 1 88.12 109 ILE A CA 1
ATOM 827 C C . ILE A 1 109 ? -3.672 37.5 20.141 1 88.12 109 ILE A C 1
ATOM 829 O O . ILE A 1 109 ? -3.631 38.656 20.516 1 88.12 109 ILE A O 1
ATOM 833 N N . GLN A 1 110 ? -4.723 36.906 19.531 1 85.56 110 GLN A N 1
ATOM 834 C CA . GLN A 1 110 ? -5.9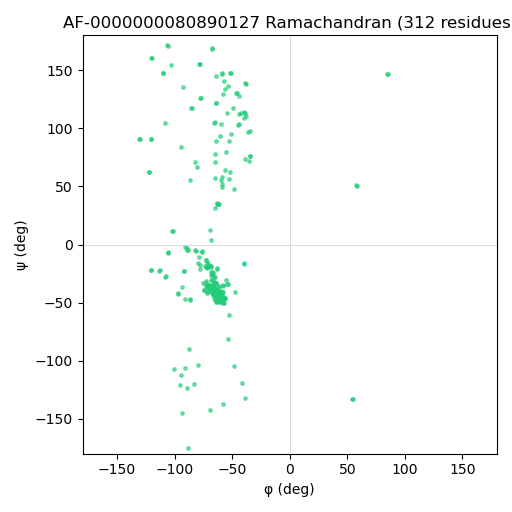3 37.656 19.25 1 85.56 110 GLN A CA 1
ATOM 835 C C . GLN A 1 110 ? -6.621 38.094 20.547 1 85.56 110 GLN A C 1
ATOM 837 O O . GLN A 1 110 ? -7.203 39.156 20.625 1 85.56 110 GLN A O 1
ATOM 842 N N . MET A 1 111 ? -6.633 37.344 21.531 1 86.44 111 MET A N 1
ATOM 843 C CA . MET A 1 111 ? -7.238 37.625 22.828 1 86.44 111 MET A CA 1
ATOM 844 C C . MET A 1 111 ? -6.469 38.75 23.531 1 86.44 111 MET A C 1
ATOM 846 O O . MET A 1 111 ? -7.066 39.562 24.219 1 86.44 111 MET A O 1
ATOM 850 N N . GLU A 1 112 ? -5.254 38.906 23.438 1 78.94 112 GLU A N 1
ATOM 851 C CA . GLU A 1 112 ? -4.402 39.938 24.031 1 78.94 112 GLU A CA 1
ATOM 852 C C . GLU A 1 112 ? -4.602 41.281 23.344 1 78.94 112 GLU A C 1
ATOM 854 O O . GLU A 1 112 ? -4.426 42.344 23.969 1 78.94 112 GLU A O 1
ATOM 859 N N . LYS A 1 113 ? -4.914 41.469 22.062 1 68.88 113 LYS A N 1
ATOM 860 C CA . LYS A 1 113 ? -5.105 42.688 21.312 1 68.88 113 LYS A CA 1
ATOM 861 C C . LYS A 1 113 ? -6.492 43.281 21.578 1 68.88 113 LYS A C 1
ATOM 863 O O . LYS A 1 113 ? -6.762 44.438 21.219 1 68.88 113 LYS A O 1
ATOM 868 N N . LYS A 1 114 ? -7.508 42.812 22.078 1 66.31 114 LYS A N 1
ATOM 869 C CA . LYS A 1 114 ? -8.797 43.406 22.375 1 66.31 114 LYS A CA 1
ATOM 870 C C . LYS A 1 114 ? -8.664 44.5 23.453 1 66.31 114 LYS A C 1
ATOM 872 O O . LYS A 1 114 ? -8.156 44.219 24.547 1 66.31 114 LYS A O 1
ATOM 877 N N . PRO A 1 115 ? -8.766 45.875 23.016 1 57.09 115 PRO A N 1
ATOM 878 C CA . PRO A 1 115 ? -8.727 47 23.938 1 57.09 115 PRO A CA 1
ATOM 879 C C . PRO A 1 115 ? -9.586 46.781 25.188 1 57.09 115 PRO A C 1
ATOM 881 O O . PRO A 1 115 ? -10.664 46.188 25.094 1 57.09 115 PRO A O 1
ATOM 884 N N . LEU A 1 116 ? -8.969 46.656 26.328 1 51.47 116 LEU A N 1
ATOM 885 C CA . LEU A 1 116 ? -9.727 46.844 27.562 1 51.47 116 LEU A CA 1
ATOM 886 C C . LEU A 1 116 ? -10.789 47.906 27.422 1 51.47 116 LEU A C 1
ATOM 888 O O . LEU A 1 116 ? -10.453 49.094 27.219 1 51.47 116 LEU A O 1
ATOM 892 N N . MET A 1 117 ? -11.805 47.75 26.781 1 48.97 117 MET A N 1
ATOM 893 C CA . MET A 1 117 ? -12.836 48.781 26.922 1 48.97 117 MET A CA 1
ATOM 894 C C . MET A 1 117 ? -12.859 49.344 28.344 1 48.97 117 MET A C 1
ATOM 896 O O . MET A 1 117 ? -13.227 48.625 29.281 1 48.97 117 MET A O 1
ATOM 900 N N . VAL A 1 118 ? -11.953 50.156 28.703 1 51.75 118 VAL A N 1
ATOM 901 C CA . VAL A 1 118 ? -12.156 50.969 29.891 1 51.75 118 VAL A CA 1
ATOM 902 C C . VAL A 1 118 ? -13.57 51.531 29.891 1 51.75 118 VAL A C 1
ATOM 904 O O . VAL A 1 118 ? -14.008 52.125 28.906 1 51.75 118 VAL A O 1
ATOM 907 N N . PRO A 1 119 ? -14.445 51.031 30.641 1 51.38 119 PRO A N 1
ATOM 908 C CA . PRO A 1 119 ? -15.711 51.781 30.734 1 51.38 119 PRO A CA 1
ATOM 909 C C . PRO A 1 119 ? -15.508 53.281 30.688 1 51.38 119 PRO A C 1
ATOM 911 O O . PRO A 1 119 ? -14.586 53.812 31.328 1 51.38 119 PRO A O 1
ATOM 914 N N . SER A 1 120 ? -15.633 53.844 29.656 1 48.38 120 SER A N 1
ATOM 915 C CA . SER A 1 120 ? -15.695 55.312 29.703 1 48.38 120 SER A CA 1
ATOM 916 C C . SER A 1 120 ? -16.469 55.781 30.922 1 48.38 120 SER A C 1
ATOM 918 O O . SER A 1 120 ? -17.516 55.25 31.25 1 48.38 120 SER A O 1
ATOM 920 N N . GLU A 1 121 ? -15.828 56.375 31.875 1 49.03 121 GLU A N 1
ATOM 921 C CA . GLU A 1 121 ? -16.375 57.031 33.062 1 4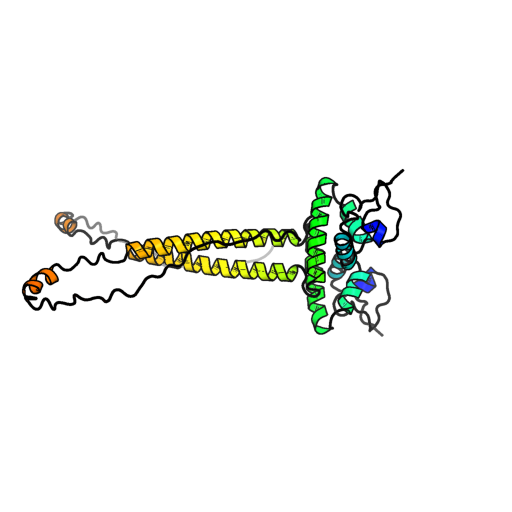9.03 121 GLU A CA 1
ATOM 922 C C . GLU A 1 121 ? -17.641 57.812 32.719 1 49.03 121 GLU A C 1
ATOM 924 O O . GLU A 1 121 ? -18.234 58.469 33.594 1 49.03 121 GLU A O 1
ATOM 929 N N . THR A 1 122 ? -17.797 58.031 31.438 1 45.38 122 THR A N 1
ATOM 930 C CA . THR A 1 122 ? -18.891 59 31.328 1 45.38 122 THR A CA 1
ATOM 931 C C . THR A 1 122 ? -20.203 58.406 31.781 1 45.38 122 THR A C 1
ATOM 933 O O . THR A 1 122 ? -21.219 59.094 31.859 1 45.38 122 THR A O 1
ATOM 936 N N . ASP A 1 123 ? -20.203 57.094 31.688 1 44.66 123 ASP A N 1
ATOM 937 C CA . ASP A 1 123 ? -21.578 56.656 31.953 1 44.66 123 ASP A CA 1
ATOM 938 C C . ASP A 1 123 ? -21.875 56.719 33.469 1 44.66 123 ASP A C 1
ATOM 940 O O . ASP A 1 123 ? -22.922 56.219 33.906 1 44.66 123 ASP A O 1
ATOM 944 N N . ILE A 1 124 ? -20.75 57.062 34.25 1 42.53 124 ILE A N 1
ATOM 945 C CA . ILE A 1 124 ? -21.156 57.094 35.656 1 42.53 124 ILE A CA 1
ATOM 946 C C . ILE A 1 124 ? -22.156 58.219 35.875 1 42.53 124 ILE A C 1
ATOM 948 O O . ILE A 1 124 ? -22.781 58.312 36.938 1 42.53 124 ILE A O 1
ATOM 952 N N . HIS A 1 125 ? -21.906 59.344 35.094 1 39.81 125 HIS A N 1
ATOM 953 C CA . HIS A 1 125 ? -22.609 60.438 35.781 1 39.81 125 HIS A CA 1
ATOM 954 C C . HIS A 1 125 ? -24.125 60.25 35.688 1 39.81 125 HIS A C 1
ATOM 956 O O . HIS A 1 125 ? -24.875 61.062 36.25 1 39.81 125 HIS A O 1
ATOM 962 N N . LYS A 1 126 ? -24.531 59.719 34.5 1 38.84 126 LYS A N 1
ATOM 963 C CA . LYS A 1 126 ? -25.953 60.031 34.469 1 38.84 126 LYS A CA 1
ATOM 964 C C . LYS A 1 126 ? -26.75 59.156 35.438 1 38.84 126 LYS A C 1
ATOM 966 O O . LYS A 1 126 ? -27.984 59.219 35.469 1 38.84 126 LYS A O 1
ATOM 971 N N . SER A 1 127 ? -26.141 58.031 35.844 1 38.41 127 SER A N 1
ATOM 972 C CA . SER A 1 127 ? -27.141 57.125 36.406 1 38.41 127 SER A CA 1
ATOM 973 C C . SER A 1 127 ? -27.688 57.656 37.719 1 38.41 127 SER A C 1
ATOM 975 O O . SER A 1 127 ? -27.531 57 38.75 1 38.41 127 SER A O 1
ATOM 977 N N . ASP A 1 128 ? -27.359 58.844 37.906 1 34.62 128 ASP A N 1
ATOM 978 C CA . ASP A 1 128 ? -27.953 59.219 39.219 1 34.62 128 ASP A CA 1
ATOM 979 C C . ASP A 1 128 ? -29.422 58.781 39.281 1 34.62 128 ASP A C 1
ATOM 981 O O . ASP A 1 128 ? -30.031 58.844 40.344 1 34.62 128 ASP A O 1
ATOM 985 N N . HIS A 1 129 ? -30.062 59 38.125 1 33.31 129 HIS A N 1
ATOM 986 C CA . HIS A 1 129 ? -31.469 59.188 38.469 1 33.31 129 HIS A CA 1
ATOM 987 C C . HIS A 1 129 ? -32.125 57.875 38.875 1 33.31 129 HIS A C 1
ATOM 989 O O . HIS A 1 129 ? -33.344 57.812 39.094 1 33.31 129 HIS A O 1
ATOM 995 N N . LEU A 1 130 ? -31.672 56.688 38.25 1 34.59 130 LEU A N 1
ATOM 996 C CA . LEU A 1 130 ? -32.688 55.656 38.312 1 34.59 130 LEU A CA 1
ATOM 997 C C . LEU A 1 130 ? -32.969 55.219 39.75 1 34.59 130 LEU A C 1
ATOM 999 O O . LEU A 1 130 ? -32.094 54.656 40.406 1 34.59 130 LEU A O 1
ATOM 1003 N N . GLN A 1 131 ? -33.719 56 40.5 1 27.27 131 GLN A N 1
ATOM 1004 C CA . GLN A 1 131 ? -34.281 55.844 41.844 1 27.27 131 GLN A CA 1
ATOM 1005 C C . GLN A 1 131 ? -34.75 54.406 42.062 1 27.27 131 GLN A C 1
ATOM 1007 O O . GLN A 1 131 ? -34.312 53.75 43.031 1 27.27 131 GLN A O 1
ATOM 1012 N N . ASN A 1 132 ? -36.094 54.188 42.625 1 27.91 132 ASN A N 1
ATOM 1013 C CA . ASN A 1 132 ? -36.719 53.594 43.781 1 27.91 132 ASN A CA 1
ATOM 1014 C C . ASN A 1 132 ? -37.125 52.125 43.5 1 27.91 132 ASN A C 1
ATOM 1016 O O . ASN A 1 132 ? -37.562 51.438 44.406 1 27.91 132 ASN A O 1
ATOM 1020 N N . ASN A 1 133 ? -37.594 51.719 42.281 1 30.78 133 ASN A N 1
ATOM 1021 C CA . ASN A 1 133 ? -38.688 50.781 42.469 1 30.78 133 ASN A CA 1
ATOM 1022 C C . ASN A 1 133 ? -38.188 49.375 42.781 1 30.78 133 ASN A C 1
ATOM 1024 O O . ASN A 1 133 ? -37.656 48.688 41.906 1 30.78 133 ASN A O 1
ATOM 1028 N N . PHE A 1 134 ? -37.562 49.094 43.875 1 28.06 134 PHE A N 1
ATOM 1029 C CA . PHE A 1 134 ? -37.062 47.812 44.375 1 28.06 134 PHE A CA 1
ATOM 1030 C C . PHE A 1 134 ? -38.156 46.781 44.375 1 28.06 134 PHE A C 1
ATOM 1032 O O . PHE A 1 134 ? -39 46.75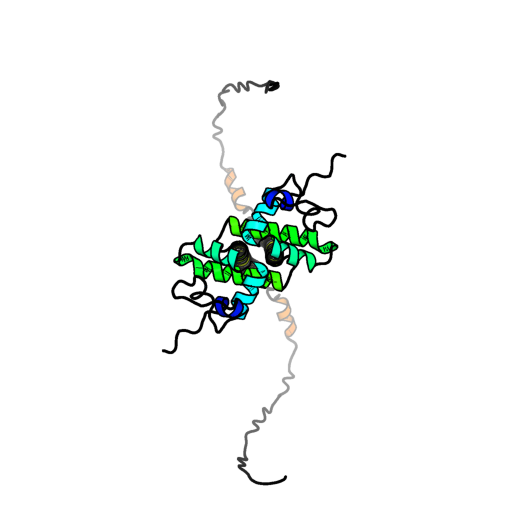 45.25 1 28.06 134 PHE A O 1
ATOM 1039 N N . PRO A 1 135 ? -38.906 46.406 43.25 1 28.98 135 PRO A N 1
ATOM 1040 C CA . PRO A 1 135 ? -39.938 45.438 43.688 1 28.98 135 PRO A CA 1
ATOM 1041 C C . PRO A 1 135 ? -39.344 44.219 44.344 1 28.98 135 PRO A C 1
ATOM 1043 O O . PRO A 1 135 ? -38.219 43.844 44.094 1 28.98 135 PRO A O 1
ATOM 1046 N N . GLN A 1 136 ? -39.875 43.875 45.562 1 25.61 136 GLN A N 1
ATOM 1047 C CA . GLN A 1 136 ? -39.688 42.844 46.594 1 25.61 136 GLN A CA 1
ATOM 1048 C C . GLN A 1 136 ? -39.906 41.469 46 1 25.61 136 GLN A C 1
ATOM 1050 O O . GLN A 1 136 ? -41.031 41.062 45.719 1 25.61 136 GLN A O 1
ATOM 1055 N N . PHE A 1 137 ? -39.281 41.062 44.906 1 25.83 137 PHE A N 1
ATOM 1056 C CA . PHE A 1 137 ? -39.531 39.688 44.438 1 25.83 137 PHE A CA 1
ATOM 1057 C C . PHE A 1 137 ? -39.219 38.688 45.562 1 25.83 137 PHE A C 1
ATOM 1059 O O . PHE A 1 137 ? -38.062 38.5 45.906 1 25.83 137 PHE A O 1
ATOM 1066 N N . LEU A 1 138 ? -40.281 38.594 46.531 1 23.45 138 LEU A N 1
ATOM 1067 C CA . LEU A 1 138 ? -40.25 37.75 47.719 1 23.45 138 LEU A CA 1
ATOM 1068 C C . LEU A 1 138 ? -39.812 36.312 47.344 1 23.45 138 LEU A C 1
ATOM 1070 O O . LEU A 1 138 ? -38.875 35.781 47.938 1 23.45 138 LEU A O 1
ATOM 1074 N N . ASP A 1 139 ? -40.844 35.375 47.312 1 24.05 139 ASP A N 1
ATOM 1075 C CA . ASP A 1 139 ? -41.094 34.219 48.188 1 24.05 139 ASP A CA 1
ATOM 1076 C C . ASP A 1 139 ? -40.5 32.938 47.594 1 24.05 139 ASP A C 1
ATOM 1078 O O . ASP A 1 139 ? -40.906 32.531 46.5 1 24.05 139 ASP A O 1
ATOM 1082 N N . PHE A 1 140 ? -39.219 32.594 47.75 1 25.25 140 PHE A N 1
ATOM 1083 C CA . PHE A 1 140 ? -38.594 31.328 47.406 1 25.25 140 PHE A CA 1
ATOM 1084 C C . PHE A 1 140 ? -39.375 30.172 48.031 1 25.25 140 PHE A C 1
ATOM 1086 O O . PHE A 1 140 ? -39.281 29.953 49.25 1 25.25 140 PHE A O 1
ATOM 1093 N N . GLY A 1 141 ? -40.688 29.969 47.656 1 21.81 141 GLY A N 1
ATOM 1094 C CA . GLY A 1 141 ? -41.312 28.844 48.344 1 21.81 141 GLY A CA 1
ATOM 1095 C C . GLY A 1 141 ? -40.469 27.594 48.312 1 21.81 141 GLY A C 1
ATOM 1096 O O . GLY A 1 141 ? -39.875 27.25 47.281 1 21.81 141 GLY A O 1
ATOM 1097 N N . THR A 1 142 ? -40.031 27.094 49.5 1 23.48 142 THR A N 1
ATOM 1098 C CA . THR A 1 142 ? -39.25 25.953 49.969 1 23.48 142 THR A CA 1
ATOM 1099 C C . THR A 1 142 ? -39.969 24.641 49.688 1 23.48 142 THR A C 1
ATOM 1101 O O . THR A 1 142 ? -39.531 23.578 50.094 1 23.48 142 THR A O 1
ATOM 1104 N N . SER A 1 143 ? -40.812 24.5 48.562 1 22.08 143 SER A N 1
ATOM 1105 C CA . SER A 1 143 ? -41.594 23.281 48.812 1 22.08 143 SER A CA 1
ATOM 1106 C C . SER A 1 143 ? -40.688 22.094 49.094 1 22.08 143 SER A C 1
ATOM 1108 O O . SER A 1 143 ? -39.781 21.797 48.344 1 22.08 143 SER A O 1
ATOM 1110 N N . ASN A 1 144 ? -40.781 21.609 50.375 1 18.8 144 ASN A N 1
ATOM 1111 C CA . ASN A 1 144 ? -40.25 20.531 51.188 1 18.8 144 ASN A CA 1
ATOM 1112 C C . ASN A 1 144 ? -40.469 19.172 50.531 1 18.8 144 ASN A C 1
ATOM 1114 O O . ASN A 1 144 ? -39.531 18.375 50.438 1 18.8 144 ASN A O 1
ATOM 1118 N N . SER A 1 145 ? -41.75 18.594 50.688 1 19.88 145 SER A N 1
ATOM 1119 C CA . SER A 1 145 ? -41.969 17.5 51.625 1 19.88 145 SER A CA 1
ATOM 1120 C C . SER A 1 145 ? -41.594 16.156 51 1 19.88 145 SER A C 1
ATOM 1122 O O . SER A 1 145 ? -40.781 15.414 51.594 1 19.88 145 SER A O 1
ATOM 1124 N N . ASN A 1 146 ? -42.688 15.219 50.938 1 17.94 146 ASN A N 1
ATOM 1125 C CA . ASN A 1 146 ? -43 13.93 51.531 1 17.94 146 ASN A CA 1
ATOM 1126 C C . ASN A 1 146 ? -42.5 12.766 50.688 1 17.94 146 ASN A C 1
ATOM 1128 O O . ASN A 1 146 ? -42.125 12.945 49.531 1 17.94 146 ASN A O 1
ATOM 1132 N N . SER A 1 147 ? -43.469 11.812 50.281 1 21.52 147 SER A N 1
ATOM 1133 C CA . SER A 1 147 ? -43.938 10.539 50.812 1 21.52 147 SER A CA 1
ATOM 1134 C C . SER A 1 147 ? -43.312 9.367 50.062 1 21.52 147 SER A C 1
ATOM 1136 O O . SER A 1 147 ? -42.719 8.469 50.656 1 21.52 147 SER A O 1
ATOM 1138 N N . VAL A 1 148 ? -44.219 8.641 49.156 1 22.77 148 VAL A N 1
ATOM 1139 C CA . VAL A 1 148 ? -44.688 7.258 49.281 1 22.77 148 VAL A CA 1
ATOM 1140 C C . VAL A 1 148 ? -43.75 6.332 48.5 1 22.77 148 VAL A C 1
ATOM 1142 O O . VAL A 1 148 ? -43.219 6.703 47.438 1 22.77 148 VAL A O 1
ATOM 1145 N N . VAL A 1 149 ? -43.375 5.152 49.156 1 24.34 149 VAL A N 1
ATOM 1146 C CA . VAL A 1 149 ? -42.531 3.959 49.188 1 24.34 149 VAL A CA 1
ATOM 1147 C C . VAL A 1 149 ? -42.938 2.994 48.094 1 24.34 149 VAL A C 1
ATOM 1149 O O . VAL A 1 149 ? -42.125 2.221 47.594 1 24.34 149 VAL A O 1
ATOM 1152 N N . HIS A 1 150 ? -44.219 3.127 47.5 1 20.11 150 HIS A N 1
ATOM 1153 C CA . HIS A 1 150 ? -44.875 1.814 47.531 1 20.11 150 HIS A CA 1
ATOM 1154 C C . HIS A 1 150 ? -44.094 0.819 46.656 1 20.11 150 HIS A C 1
ATOM 1156 O O . HIS A 1 150 ? -43.469 1.206 45.688 1 20.11 150 HIS A O 1
ATOM 1162 N N . HIS A 1 151 ? -44.125 -0.474 47.219 1 22.48 151 HIS A N 1
ATOM 1163 C CA . HIS A 1 151 ? -43.594 -1.826 47.125 1 22.48 151 HIS A CA 1
ATOM 1164 C C . HIS A 1 151 ? -44.062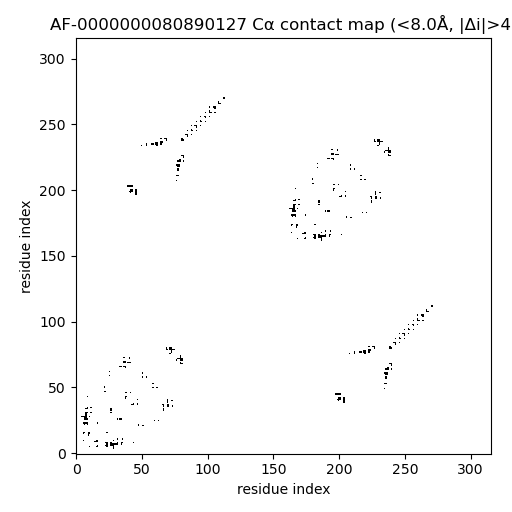 -2.525 45.844 1 22.48 151 HIS A C 1
ATOM 1166 O O . HIS A 1 151 ? -43.312 -3.326 45.281 1 22.48 151 HIS A O 1
ATOM 1172 N N . PRO A 1 152 ? -45.469 -2.367 45.406 1 22.02 152 PRO A N 1
ATOM 1173 C CA . PRO A 1 152 ? -46.125 -3.682 45.406 1 22.02 152 PRO A CA 1
ATOM 1174 C C . PRO A 1 152 ? -45.594 -4.602 44.312 1 22.02 152 PRO A C 1
ATOM 1176 O O . PRO A 1 152 ? -44.875 -4.152 43.438 1 22.02 152 PRO A O 1
ATOM 1179 N N . PRO A 1 153 ? -46.719 -5.395 43.75 1 22.17 153 PRO A N 1
ATOM 1180 C CA . PRO A 1 153 ? -47.188 -6.789 43.719 1 22.17 153 PRO A CA 1
ATOM 1181 C C . PRO A 1 153 ? -46.688 -7.531 42.469 1 22.17 153 PRO A C 1
ATOM 1183 O O . PRO A 1 153 ? -46.125 -6.918 41.562 1 22.17 153 PRO A O 1
ATOM 1186 N N . ASN A 1 154 ? -47.719 -8.461 42.031 1 21.81 154 ASN A N 1
ATOM 1187 C CA . ASN A 1 154 ? -48.062 -9.852 41.75 1 21.81 154 ASN A CA 1
ATOM 1188 C C . ASN A 1 154 ? -47.906 -10.188 40.281 1 21.81 154 ASN A C 1
ATOM 1190 O O . ASN A 1 154 ? -47.156 -11.078 39.906 1 21.81 154 ASN A O 1
ATOM 1194 N N . TYR A 1 155 ? -49.156 -10.641 39.75 1 20.34 155 TYR A N 1
ATOM 1195 C CA . TYR A 1 155 ? -49.656 -11.875 39.156 1 20.34 155 TYR A CA 1
ATOM 1196 C C . TYR A 1 155 ? -49.406 -11.891 37.656 1 20.34 155 TYR A C 1
ATOM 1198 O O . TYR A 1 155 ? -48.844 -12.836 37.125 1 20.34 155 TYR A O 1
ATOM 1206 N N . LEU A 1 156 ? -50.406 -11.367 36.875 1 19.55 156 LEU A N 1
ATOM 1207 C CA . LEU A 1 156 ? -51.375 -12.227 36.188 1 19.55 156 LEU A CA 1
ATOM 1208 C C . LEU A 1 156 ? -50.875 -12.586 34.781 1 19.55 156 LEU A C 1
ATOM 1210 O O . LEU A 1 156 ? -50.844 -13.766 34.406 1 19.55 156 LEU A O 1
ATOM 1214 N N . ARG A 1 157 ? -51.5 -11.945 33.656 1 22.52 157 ARG A N 1
ATOM 1215 C CA . ARG A 1 157 ? -52.406 -12.57 32.688 1 22.52 157 ARG A CA 1
ATOM 1216 C C . ARG A 1 157 ? -51.625 -13.188 31.547 1 22.52 157 ARG A C 1
ATOM 1218 O O . ARG A 1 157 ? -50.625 -12.609 31.062 1 22.52 157 ARG A O 1
ATOM 1225 N N . PRO A 1 158 ? -52.25 -13.812 30.328 1 28.67 158 PRO A N 1
ATOM 1226 C CA . PRO A 1 158 ? -51.719 -15.055 29.766 1 28.67 158 PRO A CA 1
ATOM 1227 C C . PRO A 1 158 ? -50.281 -14.906 29.219 1 28.67 158 PRO A C 1
ATOM 1229 O O . PRO A 1 158 ? -49.875 -13.789 28.891 1 28.67 158 PRO A O 1
ATOM 1232 N N . MET B 1 1 ? -3.99 -38.906 20.219 1 35.94 1 MET B N 1
ATOM 1233 C CA . MET B 1 1 ? -2.867 -38.312 19.516 1 35.94 1 MET B CA 1
ATOM 1234 C C . MET B 1 1 ? -3.271 -36.969 18.891 1 35.94 1 MET B C 1
ATOM 1236 O O . MET B 1 1 ? -3.789 -36.938 17.781 1 35.94 1 MET B O 1
ATOM 1240 N N . GLY B 1 2 ? -4.008 -36.094 19.391 1 44.59 2 GLY B N 1
ATOM 1241 C CA . GLY B 1 2 ? -4.824 -34.969 19 1 44.59 2 GLY B CA 1
ATOM 1242 C C . GLY B 1 2 ? -4.035 -33.875 18.281 1 44.59 2 GLY B C 1
ATOM 1243 O O . GLY B 1 2 ? -3.334 -33.094 18.922 1 44.59 2 GLY B O 1
ATOM 1244 N N . GLY B 1 3 ? -3.307 -34.156 17.172 1 54.97 3 GLY B N 1
ATOM 1245 C CA . GLY B 1 3 ? -2.342 -33.344 16.453 1 54.97 3 GLY B CA 1
ATOM 1246 C C . GLY B 1 3 ? -2.818 -31.922 16.203 1 54.97 3 GLY B C 1
ATOM 1247 O O . GLY B 1 3 ? -4.008 -31.625 16.344 1 54.97 3 GLY B O 1
ATOM 1248 N N . ASN B 1 4 ? -1.983 -30.984 16.531 1 69 4 ASN B N 1
ATOM 1249 C CA . ASN B 1 4 ? -2.322 -29.578 16.297 1 69 4 ASN B CA 1
ATOM 1250 C C . ASN B 1 4 ? -3.047 -29.391 14.969 1 69 4 ASN B C 1
ATOM 1252 O O . ASN B 1 4 ? -2.711 -30.047 13.977 1 69 4 ASN B O 1
ATOM 1256 N N . PRO B 1 5 ? -4.309 -29 15.094 1 85.31 5 PRO B N 1
ATOM 1257 C CA . PRO B 1 5 ? -5.051 -28.781 13.852 1 85.31 5 PRO B CA 1
ATOM 1258 C C . PRO B 1 5 ? -4.191 -28.125 12.766 1 85.31 5 PRO B C 1
ATOM 1260 O O . PRO B 1 5 ? -3.25 -27.391 13.07 1 85.31 5 PRO B O 1
ATOM 1263 N N . PRO B 1 6 ? -4.383 -28.625 11.523 1 94 6 PRO B N 1
ATOM 1264 C CA . PRO B 1 6 ? -3.666 -28.016 10.406 1 94 6 PRO B CA 1
ATOM 1265 C C . PRO B 1 6 ? -3.854 -26.5 10.359 1 94 6 PRO B C 1
ATOM 1267 O O . PRO B 1 6 ? -4.879 -25.984 10.812 1 94 6 PRO B O 1
ATOM 1270 N N . CYS B 1 7 ? -2.863 -25.797 9.914 1 95.94 7 CYS B N 1
ATOM 1271 C CA . CYS B 1 7 ? -2.982 -24.359 9.797 1 95.94 7 CYS B CA 1
ATOM 1272 C C . CYS B 1 7 ? -4 -23.984 8.719 1 95.94 7 CYS B C 1
ATOM 1274 O O . CYS B 1 7 ? -4.473 -24.844 7.98 1 95.94 7 CYS B O 1
ATOM 1276 N N . ALA B 1 8 ? -4.402 -22.781 8.602 1 97.19 8 ALA B N 1
ATOM 1277 C CA . ALA B 1 8 ? -5.422 -22.297 7.68 1 97.19 8 ALA B CA 1
ATOM 1278 C C . ALA B 1 8 ? -5.008 -22.531 6.23 1 97.19 8 ALA B C 1
ATOM 1280 O O . ALA B 1 8 ? -5.844 -22.844 5.379 1 97.19 8 ALA B O 1
ATOM 1281 N N . SER B 1 9 ? -3.691 -22.375 5.977 1 97.75 9 SER B N 1
ATOM 1282 C CA . SER B 1 9 ? -3.176 -22.578 4.625 1 97.75 9 SER B CA 1
ATOM 1283 C C . SER B 1 9 ? -3.33 -24.031 4.188 1 97.75 9 SER B C 1
ATOM 1285 O O . SER B 1 9 ? -3.898 -24.312 3.129 1 97.75 9 SER B O 1
ATOM 1287 N N . CYS B 1 10 ? -2.949 -24.906 5.02 1 97.75 10 CYS B N 1
ATOM 1288 C CA . CYS B 1 10 ? -2.988 -26.312 4.684 1 97.75 10 CYS B CA 1
ATOM 1289 C C . CYS B 1 10 ? -4.426 -26.812 4.578 1 97.75 10 CYS B C 1
ATOM 1291 O O . CYS B 1 10 ? -4.73 -27.672 3.738 1 97.75 10 CYS B O 1
ATOM 1293 N N . LYS B 1 11 ? -5.25 -26.312 5.383 1 96.5 11 LYS B N 1
ATOM 1294 C CA . LYS B 1 11 ? -6.664 -26.656 5.297 1 96.5 11 LYS B CA 1
ATOM 1295 C C . LYS B 1 11 ? -7.258 -26.203 3.965 1 96.5 11 LYS B C 1
ATOM 1297 O O . LYS B 1 11 ? -7.926 -26.984 3.283 1 96.5 11 LYS B O 1
ATOM 1302 N N . LEU B 1 12 ? -7.016 -24.984 3.631 1 97.06 12 LEU B N 1
ATOM 1303 C CA . LEU B 1 12 ? -7.562 -24.406 2.404 1 97.06 12 LEU B CA 1
ATOM 1304 C C . LEU B 1 12 ? -7 -25.125 1.177 1 97.06 12 LEU B C 1
ATOM 1306 O O . LEU B 1 12 ? -7.723 -25.359 0.205 1 97.06 12 LEU B O 1
ATOM 1310 N N . LEU B 1 13 ? -5.754 -25.438 1.258 1 97.12 13 LEU B N 1
ATOM 1311 C CA . LEU B 1 13 ? -5.066 -26.016 0.102 1 97.12 13 LEU B CA 1
ATOM 1312 C C . LEU B 1 13 ? -5.168 -27.531 0.099 1 97.12 13 LEU B C 1
ATOM 1314 O O . LEU B 1 13 ? -4.625 -28.188 -0.791 1 97.12 13 LEU B O 1
ATOM 1318 N N . ARG B 1 14 ? -5.789 -28.062 1.156 1 95.81 14 ARG B N 1
ATOM 1319 C CA . ARG B 1 14 ? -6 -29.5 1.289 1 95.81 14 ARG B CA 1
ATOM 1320 C C . ARG B 1 14 ? -4.676 -30.25 1.25 1 95.81 14 ARG B C 1
ATOM 1322 O O . ARG B 1 14 ? -4.523 -31.219 0.493 1 95.81 14 ARG B O 1
ATOM 1329 N N . ARG B 1 15 ? -3.777 -29.766 2.066 1 94.19 15 ARG B N 1
ATOM 1330 C CA . ARG B 1 15 ? -2.465 -30.375 2.242 1 94.19 15 ARG B CA 1
ATOM 1331 C C . ARG B 1 15 ? -2.25 -30.812 3.689 1 94.19 15 ARG B C 1
ATOM 1333 O O . ARG B 1 15 ? -2.955 -30.344 4.59 1 94.19 15 ARG B O 1
ATOM 1340 N N . LYS B 1 16 ? -1.285 -31.703 3.803 1 93.94 16 LYS B N 1
ATOM 1341 C CA . LYS B 1 16 ? -0.89 -32.125 5.148 1 93.94 16 LYS B CA 1
ATOM 1342 C C . LYS B 1 16 ? -0.007 -31.062 5.805 1 93.94 16 LYS B C 1
ATOM 1344 O O . LYS B 1 16 ? 1.021 -30.656 5.25 1 93.94 16 LYS B O 1
ATOM 1349 N N . CYS B 1 17 ? -0.437 -30.688 6.953 1 95.56 17 CYS B N 1
ATOM 1350 C CA . CYS B 1 17 ? 0.32 -29.688 7.699 1 95.56 17 CYS B CA 1
ATOM 1351 C C . CYS B 1 17 ? 1.43 -30.344 8.516 1 95.56 17 CYS B C 1
ATOM 1353 O O . CYS B 1 17 ? 1.159 -31.141 9.406 1 95.56 17 CYS B O 1
ATOM 1355 N N . THR B 1 18 ? 2.678 -30.031 8.242 1 94.5 18 THR B N 1
ATOM 1356 C CA . THR B 1 18 ? 3.824 -30.641 8.906 1 94.5 18 THR B CA 1
ATOM 1357 C C . THR B 1 18 ? 4.461 -29.672 9.891 1 94.5 18 THR B C 1
ATOM 1359 O O . THR B 1 18 ? 4.086 -28.5 9.938 1 94.5 18 THR B O 1
ATOM 1362 N N . LYS B 1 19 ? 5.387 -30.125 10.695 1 91.94 19 LYS B N 1
ATOM 1363 C CA . LYS B 1 19 ? 6.086 -29.297 11.68 1 91.94 19 LYS B CA 1
ATOM 1364 C C . LYS B 1 19 ? 6.891 -28.188 11 1 91.94 19 LYS B C 1
ATOM 1366 O O . LYS B 1 19 ? 7.141 -27.141 11.594 1 91.94 19 LYS B O 1
ATOM 1371 N N . ASP B 1 20 ? 7.199 -28.328 9.742 1 94 20 ASP B N 1
ATOM 1372 C CA . ASP B 1 20 ? 8.047 -27.375 9.023 1 94 20 ASP B CA 1
ATOM 1373 C C . ASP B 1 20 ? 7.207 -26.453 8.148 1 94 20 ASP B C 1
ATOM 1375 O O . ASP B 1 20 ? 7.75 -25.703 7.34 1 94 20 ASP B O 1
ATOM 1379 N N . CYS B 1 21 ? 5.934 -26.5 8.359 1 96.94 21 CYS B N 1
ATOM 1380 C CA . CYS B 1 21 ? 5.059 -25.656 7.547 1 96.94 21 CYS B CA 1
ATOM 1381 C C . CYS B 1 21 ? 5.34 -24.188 7.793 1 96.94 21 CYS B C 1
ATOM 1383 O O . CYS B 1 21 ? 5.191 -23.688 8.914 1 96.94 21 CYS B O 1
ATOM 1385 N N . ILE B 1 22 ? 5.676 -23.469 6.793 1 97.25 22 ILE B N 1
ATOM 1386 C CA . ILE B 1 22 ? 6.105 -22.094 6.906 1 97.25 22 ILE B CA 1
ATOM 1387 C C . ILE B 1 22 ? 4.91 -21.203 7.254 1 97.25 22 ILE B C 1
ATOM 1389 O O . ILE B 1 22 ? 5.078 -20.078 7.742 1 97.25 22 ILE B O 1
ATOM 1393 N N . PHE B 1 23 ? 3.711 -21.688 7.016 1 97.94 23 PHE B N 1
ATOM 1394 C CA . PHE B 1 23 ? 2.5 -20.906 7.199 1 97.94 23 PHE B CA 1
ATOM 1395 C C . PHE B 1 23 ? 1.944 -21.094 8.609 1 97.94 23 PHE B C 1
ATOM 1397 O O . PHE B 1 23 ? 1.27 -20.203 9.133 1 97.94 23 PHE B O 1
ATOM 1404 N N . ALA B 1 24 ? 2.266 -22.141 9.242 1 97.06 24 ALA B N 1
ATOM 1405 C CA . ALA B 1 24 ? 1.62 -22.594 10.469 1 97.06 24 ALA B CA 1
ATOM 1406 C C . ALA B 1 24 ? 1.745 -21.547 11.578 1 97.06 24 ALA B C 1
ATOM 1408 O O . ALA B 1 24 ? 0.778 -21.281 12.289 1 97.06 24 ALA B O 1
ATOM 1409 N N . PRO B 1 25 ? 2.898 -20.891 11.727 1 96.5 25 PRO B N 1
ATOM 1410 C CA . PRO B 1 25 ? 3.025 -19.938 12.82 1 96.5 25 PRO B CA 1
ATOM 1411 C C . PRO B 1 25 ? 2.199 -18.672 12.594 1 96.5 25 PRO B C 1
ATOM 1413 O O . PRO B 1 25 ? 1.911 -17.938 13.539 1 96.5 25 PRO B O 1
ATOM 1416 N N . TYR B 1 26 ? 1.775 -18.469 11.352 1 97.69 26 TYR B N 1
ATOM 1417 C CA . TYR B 1 26 ? 1.271 -17.125 11.047 1 97.69 26 TYR B CA 1
ATOM 1418 C C . TYR B 1 26 ? -0.182 -17.188 10.586 1 97.69 26 TYR B C 1
ATOM 1420 O O . TYR B 1 26 ? -0.89 -16.172 10.617 1 97.69 26 TYR B O 1
ATOM 1428 N N . PHE B 1 27 ? -0.576 -18.344 10.109 1 98.06 27 PHE B N 1
ATOM 1429 C CA . PHE B 1 27 ? -1.936 -18.531 9.617 1 98.06 27 PHE B CA 1
ATOM 1430 C C . PHE B 1 27 ? -2.648 -19.625 10.406 1 98.06 27 PHE B C 1
ATOM 1432 O O . PHE B 1 27 ? -2.668 -20.781 9.984 1 98.06 27 PHE B O 1
ATOM 1439 N N . LEU B 1 28 ? -3.254 -19.141 11.383 1 96.19 28 LEU B N 1
ATOM 1440 C CA . LEU B 1 28 ? -3.867 -20.062 12.344 1 96.19 28 LEU B CA 1
ATOM 1441 C C . LEU B 1 28 ? -5.184 -20.609 11.805 1 96.19 28 LEU B C 1
ATOM 1443 O O . LEU B 1 28 ? -5.875 -19.938 11.031 1 96.19 28 LEU B O 1
ATOM 1447 N N . SER B 1 29 ? -5.562 -21.766 12.305 1 94.38 29 SER B N 1
ATOM 1448 C CA . SER B 1 29 ? -6.742 -22.469 11.828 1 94.38 29 SER B CA 1
ATOM 1449 C C . SER B 1 29 ? -8.023 -21.719 12.172 1 94.38 29 SER B C 1
ATOM 1451 O O . SER B 1 29 ? -9.023 -21.812 11.461 1 94.38 29 SER B O 1
ATOM 1453 N N . ASP B 1 30 ? -7.945 -20.984 13.117 1 93.88 30 ASP B N 1
ATOM 1454 C CA . ASP B 1 30 ? -9.141 -20.281 13.57 1 93.88 30 ASP B CA 1
ATOM 1455 C C . ASP B 1 30 ? -9.305 -18.938 12.859 1 93.88 30 ASP B C 1
ATOM 1457 O O . ASP B 1 30 ? -10.32 -18.266 13.023 1 93.88 30 ASP B O 1
ATOM 1461 N N . GLU B 1 31 ? -8.359 -18.547 12.047 1 94.81 31 GLU B N 1
ATOM 1462 C CA . GLU B 1 31 ? -8.445 -17.328 11.234 1 94.81 31 GLU B CA 1
ATOM 1463 C C . GLU B 1 31 ? -8.289 -17.641 9.75 1 94.81 31 GLU B C 1
ATOM 1465 O O . GLU B 1 31 ? -7.371 -17.141 9.102 1 94.81 31 GLU B O 1
ATOM 1470 N N . PRO B 1 32 ? -9.195 -18.406 9.227 1 96.06 32 PRO B N 1
ATOM 1471 C CA . PRO B 1 32 ? -9.023 -18.875 7.852 1 96.06 32 PRO B CA 1
ATOM 1472 C C . PRO B 1 32 ? -9.07 -17.75 6.824 1 96.06 32 PRO B C 1
ATOM 1474 O O . PRO B 1 32 ? -8.469 -17.859 5.754 1 96.06 32 PRO B O 1
ATOM 1477 N N . GLN B 1 33 ? -9.766 -16.688 7.109 1 97.31 33 GLN B N 1
ATOM 1478 C CA . GLN B 1 33 ? -9.93 -15.586 6.16 1 97.31 33 GLN B CA 1
ATOM 1479 C C . GLN B 1 33 ? -8.594 -14.891 5.887 1 97.31 33 GLN B C 1
ATOM 1481 O O . GLN B 1 33 ? -8.352 -14.422 4.773 1 97.31 33 GLN B O 1
ATOM 1486 N N . LYS B 1 34 ? -7.797 -14.898 6.922 1 97.75 34 LYS B N 1
ATOM 1487 C CA . LYS B 1 34 ? -6.496 -14.25 6.797 1 97.75 34 LYS B CA 1
ATOM 1488 C C . LYS B 1 34 ? -5.691 -14.844 5.648 1 97.75 34 LYS B C 1
ATOM 1490 O O . LYS B 1 34 ? -5.203 -14.117 4.781 1 97.75 34 LYS B O 1
ATOM 1495 N N . PHE B 1 35 ? -5.582 -16.125 5.621 1 98.25 35 PHE B N 1
ATOM 1496 C CA . PHE B 1 35 ? -4.832 -16.766 4.547 1 98.25 35 PHE B CA 1
ATOM 1497 C C . PHE B 1 35 ? -5.602 -16.703 3.232 1 98.25 35 PHE B C 1
ATOM 1499 O O . PHE B 1 35 ? -5 -16.531 2.168 1 98.25 35 PHE B O 1
ATOM 1506 N N . ALA B 1 36 ? -6.887 -16.812 3.279 1 98.31 36 ALA B N 1
ATOM 1507 C CA . ALA B 1 36 ? -7.691 -16.797 2.062 1 98.31 36 ALA B CA 1
ATOM 1508 C C . ALA B 1 36 ? -7.477 -15.508 1.274 1 98.31 36 ALA B C 1
ATOM 1510 O O . ALA B 1 36 ? -7.348 -15.531 0.049 1 98.31 36 ALA B O 1
ATOM 1511 N N . ILE B 1 37 ? -7.402 -14.438 1.962 1 98.25 37 ILE B N 1
ATOM 1512 C CA . ILE B 1 37 ? -7.27 -13.141 1.305 1 98.25 37 ILE B CA 1
ATOM 1513 C C . ILE B 1 37 ? -5.867 -13 0.718 1 98.25 37 ILE B C 1
ATOM 1515 O O . ILE B 1 37 ? -5.699 -12.508 -0.402 1 98.25 37 ILE B O 1
ATOM 1519 N N . VAL B 1 38 ? -4.883 -13.445 1.452 1 98.56 38 VAL B N 1
ATOM 1520 C CA . VAL B 1 38 ? -3.498 -13.375 0.997 1 98.56 38 VAL B CA 1
ATOM 1521 C C . VAL B 1 38 ? -3.299 -14.297 -0.201 1 98.56 38 VAL B C 1
ATOM 1523 O O . VAL B 1 38 ? -2.633 -13.938 -1.173 1 98.56 38 VAL B O 1
ATOM 1526 N N . HIS B 1 39 ? -3.928 -15.406 -0.133 1 98.25 39 HIS B N 1
ATOM 1527 C CA . HIS B 1 39 ? -3.854 -16.375 -1.221 1 98.25 39 HIS B CA 1
ATOM 1528 C C . HIS B 1 39 ? -4.492 -15.828 -2.492 1 98.25 39 HIS B C 1
ATOM 1530 O O . HIS B 1 39 ? -3.973 -16.031 -3.592 1 98.25 39 HIS B O 1
ATOM 1536 N N . LYS B 1 40 ? -5.617 -15.227 -2.322 1 97.5 40 LYS B N 1
ATOM 1537 C CA . LYS B 1 40 ? -6.348 -14.68 -3.461 1 97.5 40 LYS B CA 1
ATOM 1538 C C . LYS B 1 40 ? -5.504 -13.664 -4.219 1 97.5 40 LYS B C 1
ATOM 1540 O O . LYS B 1 40 ? -5.547 -13.602 -5.449 1 97.5 40 LYS B O 1
ATOM 1545 N N . VAL B 1 41 ? -4.699 -12.914 -3.512 1 98.5 41 VAL B N 1
ATOM 1546 C CA . VAL B 1 41 ? -4.023 -11.766 -4.109 1 98.5 41 VAL B CA 1
ATOM 1547 C C . VAL B 1 41 ? -2.605 -12.156 -4.52 1 98.5 41 VAL B C 1
ATOM 1549 O O . VAL B 1 41 ? -2.164 -11.852 -5.629 1 98.5 41 VAL B O 1
ATOM 1552 N N . PHE B 1 42 ? -1.913 -12.914 -3.674 1 98.44 42 PHE B N 1
ATOM 1553 C CA . PHE B 1 42 ? -0.489 -13.141 -3.895 1 98.44 42 PHE B CA 1
ATOM 1554 C C . PHE B 1 42 ? -0.232 -14.57 -4.348 1 98.44 42 PHE B C 1
ATOM 1556 O O . PHE B 1 42 ? 0.776 -14.844 -5.004 1 98.44 42 PHE B O 1
ATOM 1563 N N . GLY B 1 43 ? -1.107 -15.461 -3.943 1 97.56 43 GLY B N 1
ATOM 1564 C CA . GLY B 1 43 ? -0.851 -16.875 -4.18 1 97.56 43 GLY B CA 1
ATOM 1565 C C . GLY B 1 43 ? 0.009 -17.516 -3.105 1 97.56 43 GLY B C 1
ATOM 1566 O O . GLY B 1 43 ? 0.901 -16.859 -2.551 1 97.56 43 GLY B O 1
ATOM 1567 N N . ALA B 1 44 ? -0.244 -18.734 -2.854 1 97.06 44 ALA B N 1
ATOM 1568 C CA . ALA B 1 44 ? 0.429 -19.469 -1.783 1 97.06 44 ALA B CA 1
ATOM 1569 C C . ALA B 1 44 ? 1.92 -19.625 -2.072 1 97.06 44 ALA B C 1
ATOM 1571 O O . ALA B 1 44 ? 2.752 -19.438 -1.181 1 97.06 44 ALA B O 1
ATOM 1572 N N . SER B 1 45 ? 2.281 -19.891 -3.328 1 95.88 45 SER B N 1
ATOM 1573 C CA . SER B 1 45 ? 3.678 -20.094 -3.693 1 95.88 45 SER B CA 1
ATOM 1574 C C . SER B 1 45 ? 4.492 -18.812 -3.529 1 95.88 45 SER B C 1
ATOM 1576 O O . SER B 1 45 ? 5.594 -18.844 -2.982 1 95.88 45 SER B O 1
ATOM 1578 N N . ASN B 1 46 ? 3.943 -17.797 -3.943 1 97.12 46 ASN B N 1
ATOM 1579 C CA . ASN B 1 46 ? 4.645 -16.516 -3.838 1 97.12 46 ASN B CA 1
ATOM 1580 C C . ASN B 1 46 ? 4.812 -16.094 -2.383 1 97.12 46 ASN B C 1
ATOM 1582 O O . ASN B 1 46 ? 5.875 -15.602 -1.993 1 97.12 46 ASN B O 1
ATOM 1586 N N . VAL B 1 47 ? 3.766 -16.297 -1.598 1 98.19 47 VAL B N 1
ATOM 1587 C CA . VAL B 1 47 ? 3.838 -15.945 -0.183 1 98.19 47 VAL B CA 1
ATOM 1588 C C . VAL B 1 47 ? 4.906 -16.797 0.506 1 98.19 47 VAL B C 1
ATOM 1590 O O . VAL B 1 47 ? 5.695 -16.281 1.302 1 98.19 47 VAL B O 1
ATOM 1593 N N . SER B 1 48 ? 4.918 -18.031 0.177 1 97.94 48 SER B N 1
ATOM 1594 C CA . SER B 1 48 ? 5.922 -18.922 0.747 1 97.94 48 SER B CA 1
ATOM 1595 C C . SER B 1 48 ? 7.336 -18.469 0.396 1 97.94 48 SER B C 1
ATOM 1597 O O . SER B 1 48 ? 8.211 -18.422 1.263 1 97.94 48 SER B O 1
ATOM 1599 N N . LYS B 1 49 ? 7.5 -18.172 -0.855 1 97.81 49 LYS B N 1
ATOM 1600 C CA . LYS B 1 49 ? 8.805 -17.688 -1.312 1 97.81 49 LYS B CA 1
ATOM 1601 C C . LYS B 1 49 ? 9.203 -16.406 -0.59 1 97.81 49 LYS B C 1
ATOM 1603 O O . LYS B 1 49 ? 10.344 -16.266 -0.147 1 97.81 49 LYS B O 1
ATOM 1608 N N . MET B 1 50 ? 8.297 -15.516 -0.42 1 97.75 50 MET B N 1
ATOM 1609 C CA . MET B 1 50 ? 8.562 -14.234 0.24 1 97.75 50 MET B CA 1
ATOM 1610 C C . MET B 1 50 ? 8.969 -14.453 1.694 1 97.75 50 MET B C 1
ATOM 1612 O O . MET B 1 50 ? 9.906 -13.812 2.184 1 97.75 50 MET B O 1
ATOM 1616 N N . LEU B 1 51 ? 8.289 -15.344 2.357 1 98.5 51 LEU B N 1
ATOM 1617 C CA . LEU B 1 51 ? 8.586 -15.602 3.762 1 98.5 51 LEU B CA 1
ATOM 1618 C C . LEU B 1 51 ? 9.922 -16.312 3.918 1 98.5 51 LEU B C 1
ATOM 1620 O O . LEU B 1 51 ? 10.68 -16.031 4.852 1 98.5 51 LEU B O 1
ATOM 1624 N N . GLN B 1 52 ? 10.227 -17.172 2.947 1 98.12 52 GLN B N 1
ATOM 1625 C CA . GLN B 1 52 ? 11.469 -17.922 3.004 1 98.12 52 GLN B CA 1
ATOM 1626 C C . GLN B 1 52 ? 12.688 -17.016 2.834 1 98.12 52 GLN B C 1
ATOM 1628 O O . GLN B 1 52 ? 13.773 -17.328 3.33 1 98.12 52 GLN B O 1
ATOM 1633 N N . GLU B 1 53 ? 12.484 -15.977 2.191 1 97.5 53 GLU B N 1
ATOM 1634 C CA . GLU B 1 53 ? 13.578 -15.055 1.903 1 97.5 53 GLU B CA 1
ATOM 1635 C C . GLU B 1 53 ? 13.859 -14.141 3.09 1 97.5 53 GLU B C 1
ATOM 1637 O O . GLU B 1 53 ? 14.867 -13.43 3.111 1 97.5 53 GLU B O 1
ATOM 1642 N N . LEU B 1 54 ? 13.062 -14.203 4.121 1 98.5 54 LEU B N 1
ATOM 1643 C CA . LEU B 1 54 ? 13.172 -13.297 5.254 1 98.5 54 LEU B CA 1
ATOM 1644 C C . LEU B 1 54 ? 13.68 -14.023 6.488 1 98.5 54 LEU B C 1
ATOM 1646 O O . LEU B 1 54 ? 13.391 -15.203 6.688 1 98.5 54 LEU B O 1
ATOM 1650 N N . PRO B 1 55 ? 14.461 -13.234 7.34 1 98 55 PRO B N 1
ATOM 1651 C CA . PRO B 1 55 ? 14.719 -13.789 8.672 1 98 55 PRO B CA 1
ATOM 1652 C C . PRO B 1 55 ? 13.438 -14.062 9.453 1 98 55 PRO B C 1
ATOM 1654 O O . PRO B 1 55 ? 12.453 -13.336 9.305 1 98 55 PRO B O 1
ATOM 1657 N N . VAL B 1 56 ? 13.469 -15.109 10.297 1 97.75 56 VAL B N 1
ATOM 1658 C CA . VAL B 1 56 ? 12.305 -15.578 11.031 1 97.75 56 VAL B CA 1
ATOM 1659 C C . VAL B 1 56 ? 11.695 -14.43 11.828 1 97.75 56 VAL B C 1
ATOM 1661 O O . VAL B 1 56 ? 10.477 -14.328 11.945 1 97.75 56 VAL B O 1
ATOM 1664 N N . GLU B 1 57 ? 12.547 -13.508 12.328 1 98.31 57 GLU B N 1
ATOM 1665 C CA . GLU B 1 57 ? 12.109 -12.445 13.227 1 98.31 57 GLU B CA 1
ATOM 1666 C C . GLU B 1 57 ? 11.297 -11.391 12.477 1 98.31 57 GLU B C 1
ATOM 1668 O O . GLU B 1 57 ? 10.609 -10.578 13.094 1 98.31 57 GLU B O 1
ATOM 1673 N N . GLN B 1 58 ? 11.367 -11.461 11.172 1 98.69 58 GLN B N 1
ATOM 1674 C CA . GLN B 1 58 ? 10.695 -10.438 10.375 1 98.69 58 GLN B CA 1
ATOM 1675 C C . GLN B 1 58 ? 9.43 -10.992 9.727 1 98.69 58 GLN B C 1
ATOM 1677 O O . GLN B 1 58 ? 8.633 -10.234 9.164 1 98.69 58 GLN B O 1
ATOM 1682 N N . ARG B 1 59 ? 9.211 -12.25 9.836 1 98.75 59 ARG B N 1
ATOM 1683 C CA . ARG B 1 59 ? 8.156 -12.906 9.07 1 98.75 59 ARG B CA 1
ATOM 1684 C C . ARG B 1 59 ? 6.777 -12.531 9.594 1 98.75 59 ARG B C 1
ATOM 1686 O O . ARG B 1 59 ? 5.832 -12.367 8.82 1 98.75 59 ARG B O 1
ATOM 1693 N N . ALA B 1 60 ? 6.68 -12.383 10.852 1 98.44 60 ALA B N 1
ATOM 1694 C CA . ALA B 1 60 ? 5.391 -12 11.422 1 98.44 60 ALA B CA 1
ATOM 1695 C C . ALA B 1 60 ? 4.945 -10.633 10.906 1 98.44 60 ALA B C 1
ATOM 1697 O O . ALA B 1 60 ? 3.781 -10.445 10.547 1 98.44 60 ALA B O 1
ATOM 1698 N N . ASP B 1 61 ? 5.875 -9.695 10.883 1 98.62 61 ASP B N 1
ATOM 1699 C CA . ASP B 1 61 ? 5.578 -8.367 10.359 1 98.62 61 ASP B CA 1
ATOM 1700 C C . ASP B 1 61 ? 5.223 -8.422 8.875 1 98.62 61 ASP B C 1
ATOM 1702 O O . ASP B 1 61 ? 4.305 -7.738 8.422 1 98.62 61 ASP B O 1
ATOM 1706 N N . ALA B 1 62 ? 5.906 -9.195 8.18 1 98.88 62 ALA B N 1
ATOM 1707 C CA . ALA B 1 62 ? 5.652 -9.328 6.746 1 98.88 62 ALA B CA 1
ATOM 1708 C C . ALA B 1 62 ? 4.262 -9.898 6.488 1 98.88 62 ALA B C 1
ATOM 1710 O O . ALA B 1 62 ? 3.533 -9.414 5.621 1 98.88 62 ALA B O 1
ATOM 1711 N N . VAL B 1 63 ? 3.871 -10.898 7.262 1 98.81 63 VAL B N 1
ATOM 1712 C CA . VAL B 1 63 ? 2.553 -11.5 7.109 1 98.81 63 VAL B CA 1
ATOM 1713 C C . VAL B 1 63 ? 1.47 -10.469 7.398 1 98.81 63 VAL B C 1
ATOM 1715 O O . VAL B 1 63 ? 0.482 -10.367 6.668 1 98.81 63 VAL B O 1
ATOM 1718 N N . SER B 1 64 ? 1.718 -9.68 8.391 1 98.75 64 SER B N 1
ATOM 1719 C CA . SER B 1 64 ? 0.75 -8.641 8.742 1 98.75 64 SER B CA 1
ATOM 1720 C C . SER B 1 64 ? 0.6 -7.625 7.621 1 98.75 64 SER B C 1
ATOM 1722 O O . SER B 1 64 ? -0.516 -7.211 7.293 1 98.75 64 SER B O 1
ATOM 1724 N N . SER B 1 65 ? 1.69 -7.23 7.07 1 98.88 65 SER B N 1
ATOM 1725 C CA . SER B 1 65 ? 1.638 -6.258 5.98 1 98.88 65 SER B CA 1
ATOM 1726 C C . SER B 1 65 ? 1.019 -6.867 4.727 1 98.88 65 SER B C 1
ATOM 1728 O O . SER B 1 65 ? 0.257 -6.203 4.02 1 98.88 65 SER B O 1
ATOM 1730 N N . LEU B 1 66 ? 1.311 -8.125 4.492 1 98.81 66 LEU B N 1
ATOM 1731 C CA . LEU B 1 66 ? 0.717 -8.82 3.354 1 98.81 66 LEU B CA 1
ATOM 1732 C C . LEU B 1 66 ? -0.799 -8.898 3.496 1 98.81 66 LEU B C 1
ATOM 1734 O O . LEU B 1 66 ? -1.53 -8.672 2.529 1 98.81 66 LEU B O 1
ATOM 1738 N N . VAL B 1 67 ? -1.222 -9.227 4.664 1 98.81 67 VAL B N 1
ATOM 1739 C CA . VAL B 1 67 ? -2.652 -9.32 4.93 1 98.81 67 VAL B CA 1
ATOM 1740 C C . VAL B 1 67 ? -3.311 -7.961 4.711 1 98.81 67 VAL B C 1
ATOM 1742 O O . VAL B 1 67 ? -4.379 -7.875 4.102 1 98.81 67 VAL B O 1
ATOM 1745 N N . TYR B 1 68 ? -2.715 -6.898 5.172 1 98.88 68 TYR B N 1
ATOM 1746 C CA . TYR B 1 68 ? -3.229 -5.543 4.992 1 98.88 68 TYR B CA 1
ATOM 1747 C C . TYR B 1 68 ? -3.346 -5.199 3.512 1 98.88 68 TYR B C 1
ATOM 1749 O O . TYR B 1 68 ? -4.391 -4.727 3.059 1 98.88 68 TYR B O 1
ATOM 1757 N N . GLU B 1 69 ? -2.287 -5.457 2.811 1 98.88 69 GLU B N 1
ATOM 1758 C CA . GLU B 1 69 ? -2.242 -5.141 1.387 1 98.88 69 GLU B CA 1
ATOM 1759 C C . GLU B 1 69 ? -3.262 -5.969 0.606 1 98.88 69 GLU B C 1
ATOM 1761 O O . GLU B 1 69 ? -3.951 -5.441 -0.273 1 98.88 69 GLU B O 1
ATOM 1766 N N . ALA B 1 70 ? -3.32 -7.195 0.961 1 98.81 70 ALA B N 1
ATOM 1767 C CA . ALA B 1 70 ? -4.285 -8.062 0.285 1 98.81 70 ALA B CA 1
ATOM 1768 C C . ALA B 1 70 ? -5.715 -7.602 0.553 1 98.81 70 ALA B C 1
ATOM 1770 O O . ALA B 1 70 ? -6.547 -7.57 -0.358 1 98.81 70 ALA B O 1
ATOM 1771 N N . SER B 1 71 ? -5.945 -7.266 1.772 1 98.75 71 SER B N 1
ATOM 1772 C CA . SER B 1 71 ? -7.27 -6.781 2.145 1 98.75 71 SER B CA 1
ATOM 1773 C C . SER B 1 71 ? -7.629 -5.512 1.381 1 98.75 71 SER B C 1
ATOM 1775 O O . SER B 1 71 ? -8.766 -5.348 0.938 1 98.75 71 SER B O 1
ATOM 1777 N N . ALA B 1 72 ? -6.699 -4.633 1.222 1 98.75 72 ALA B N 1
ATOM 1778 C CA . ALA B 1 72 ? -6.926 -3.395 0.48 1 98.75 72 ALA B CA 1
ATOM 1779 C C . ALA B 1 72 ? -7.262 -3.684 -0.979 1 98.75 72 ALA B C 1
ATOM 1781 O O . ALA B 1 72 ? -8.141 -3.045 -1.558 1 98.75 72 ALA B O 1
ATOM 1782 N N . ARG B 1 73 ? -6.582 -4.633 -1.528 1 98.5 73 ARG B N 1
ATOM 1783 C CA . ARG B 1 73 ? -6.789 -4.98 -2.932 1 98.5 73 ARG B CA 1
ATOM 1784 C C . ARG B 1 73 ? -8.148 -5.633 -3.139 1 98.5 73 ARG B C 1
ATOM 1786 O O . ARG B 1 73 ? -8.805 -5.414 -4.164 1 98.5 73 ARG B O 1
ATOM 1793 N N . VAL B 1 74 ? -8.555 -6.422 -2.176 1 98.31 74 VAL B N 1
ATOM 1794 C CA . VAL B 1 74 ? -9.867 -7.059 -2.26 1 98.31 74 VAL B CA 1
ATOM 1795 C C . VAL B 1 74 ? -10.961 -6 -2.141 1 98.31 74 VAL B C 1
ATOM 1797 O O . VAL B 1 74 ? -11.984 -6.074 -2.83 1 98.31 74 VAL B O 1
ATOM 1800 N N . ARG B 1 75 ? -10.773 -5.02 -1.337 1 98.12 75 ARG B N 1
ATOM 1801 C CA . ARG B 1 75 ? -11.75 -3.951 -1.129 1 98.12 75 ARG B CA 1
ATOM 1802 C C . ARG B 1 75 ? -11.773 -2.998 -2.318 1 98.12 75 ARG B C 1
ATOM 1804 O O . ARG B 1 75 ? -12.844 -2.545 -2.73 1 98.12 75 ARG B O 1
ATOM 1811 N N . ASP B 1 76 ? -10.648 -2.729 -2.848 1 98.62 76 ASP B N 1
ATOM 1812 C CA . ASP B 1 76 ? -10.469 -1.855 -4.004 1 98.62 76 ASP B CA 1
ATOM 1813 C C . ASP B 1 76 ? -9.594 -2.518 -5.062 1 98.62 76 ASP B C 1
ATOM 1815 O O . ASP B 1 76 ? -8.383 -2.293 -5.102 1 98.62 76 ASP B O 1
ATOM 1819 N N . PRO B 1 77 ? -10.148 -3.184 -5.938 1 98.44 77 PRO B N 1
ATOM 1820 C CA . PRO B 1 77 ? -9.383 -3.982 -6.902 1 98.44 77 PRO B CA 1
ATOM 1821 C C . PRO B 1 77 ? -8.578 -3.121 -7.875 1 98.44 77 PRO B C 1
ATOM 1823 O O . PRO B 1 77 ? -7.66 -3.617 -8.531 1 98.44 77 PRO B O 1
ATOM 1826 N N . VAL B 1 78 ? -8.945 -1.893 -7.98 1 98.88 78 VAL B N 1
ATOM 1827 C CA . VAL B 1 78 ? -8.281 -1.029 -8.945 1 98.88 78 VAL B CA 1
ATOM 1828 C C . VAL B 1 78 ? -7.035 -0.409 -8.312 1 98.88 78 VAL B C 1
ATOM 1830 O O . VAL B 1 78 ? -5.941 -0.482 -8.883 1 98.88 78 VAL B O 1
ATOM 1833 N N . TYR B 1 79 ? -7.129 0.12 -7.137 1 98.75 79 TYR B N 1
ATOM 1834 C CA . TYR B 1 79 ? -6.035 0.941 -6.629 1 98.75 79 TYR B CA 1
ATOM 1835 C C . TYR B 1 79 ? -5.352 0.271 -5.441 1 98.75 79 TYR B C 1
ATOM 1837 O O . TYR B 1 79 ? -4.215 0.604 -5.102 1 98.75 79 TYR B O 1
ATOM 1845 N N . GLY B 1 80 ? -5.996 -0.638 -4.73 1 98.5 80 GLY B N 1
ATOM 1846 C CA . GLY B 1 80 ? -5.387 -1.254 -3.564 1 98.5 80 GLY B CA 1
ATOM 1847 C C . GLY B 1 80 ? -4.906 -0.245 -2.539 1 98.5 80 GLY B C 1
ATOM 1848 O O . GLY B 1 80 ? -5.633 0.689 -2.191 1 98.5 80 GLY B O 1
ATOM 1849 N N . CYS B 1 81 ? -3.705 -0.461 -2.1 1 98.75 81 CYS B N 1
ATOM 1850 C CA . CYS B 1 81 ? -3.125 0.405 -1.08 1 98.75 81 CYS B CA 1
ATOM 1851 C C . CYS B 1 81 ? -2.768 1.769 -1.661 1 98.75 81 CYS B C 1
ATOM 1853 O O . CYS B 1 81 ? -2.58 2.734 -0.92 1 98.75 81 CYS B O 1
ATOM 1855 N N . VAL B 1 82 ? -2.654 1.814 -2.92 1 98.88 82 VAL B N 1
ATOM 1856 C CA . VAL B 1 82 ? -2.256 3.057 -3.57 1 98.88 82 VAL B CA 1
ATOM 1857 C C . VAL B 1 82 ? -3.326 4.125 -3.35 1 98.88 82 VAL B C 1
ATOM 1859 O O . VAL B 1 82 ? -3.014 5.309 -3.223 1 98.88 82 VAL B O 1
ATOM 1862 N N . GLY B 1 83 ? -4.578 3.648 -3.283 1 98.56 83 GLY B N 1
ATOM 1863 C CA . GLY B 1 83 ? -5.648 4.574 -2.951 1 98.56 83 GLY B CA 1
ATOM 1864 C C . GLY B 1 83 ? -5.449 5.262 -1.615 1 98.56 83 GLY B C 1
ATOM 1865 O O . GLY B 1 83 ? -5.59 6.484 -1.513 1 98.56 83 GLY B O 1
ATOM 1866 N N . ALA B 1 84 ? -5.125 4.535 -0.649 1 98.62 84 ALA B N 1
ATOM 1867 C CA . ALA B 1 84 ? -4.867 5.078 0.683 1 98.62 84 ALA B CA 1
ATOM 1868 C C . ALA B 1 84 ? -3.646 5.996 0.676 1 98.62 84 ALA B C 1
ATOM 1870 O O . ALA B 1 84 ? -3.652 7.055 1.308 1 98.62 84 ALA B O 1
ATOM 1871 N N . ILE B 1 85 ? -2.662 5.562 0.014 1 98.88 85 ILE B N 1
ATOM 1872 C CA . ILE B 1 85 ? -1.436 6.348 -0.07 1 98.88 85 ILE B CA 1
ATOM 1873 C C . ILE B 1 85 ? -1.731 7.699 -0.71 1 98.88 85 ILE B C 1
ATOM 1875 O O . ILE B 1 85 ? -1.331 8.742 -0.186 1 98.88 85 ILE B O 1
ATOM 1879 N N . SER B 1 86 ? -2.428 7.617 -1.803 1 98.88 86 SER B N 1
ATOM 1880 C CA . SER B 1 86 ? -2.801 8.852 -2.484 1 98.88 86 SER B CA 1
ATOM 1881 C C . SER B 1 86 ? -3.604 9.773 -1.565 1 98.88 86 SER B C 1
ATOM 1883 O O . SER B 1 86 ? -3.357 10.977 -1.513 1 98.88 86 SER B O 1
ATOM 1885 N N . TYR B 1 87 ? -4.566 9.242 -0.937 1 98.81 87 TYR B N 1
ATOM 1886 C CA . TYR B 1 87 ? -5.398 10.016 -0.02 1 98.81 87 TYR B CA 1
ATOM 1887 C C . TYR B 1 87 ? -4.551 10.664 1.069 1 98.81 87 TYR B C 1
ATOM 1889 O O . TYR B 1 87 ? -4.691 11.852 1.348 1 98.81 87 TYR B O 1
ATOM 1897 N N . LEU B 1 88 ? -3.666 9.938 1.678 1 98.88 88 LEU B N 1
ATOM 1898 C CA . LEU B 1 88 ? -2.811 10.422 2.754 1 98.88 88 LEU B CA 1
ATOM 1899 C C . LEU B 1 88 ? -1.85 11.492 2.246 1 98.88 88 LEU B C 1
ATOM 1901 O O . LEU B 1 88 ? -1.608 12.492 2.926 1 98.88 88 LEU B O 1
ATOM 1905 N N . GLN B 1 89 ? -1.31 11.219 1.085 1 98.94 89 GLN B N 1
ATOM 1906 C CA . GLN B 1 89 ? -0.436 12.227 0.48 1 98.94 89 GLN B CA 1
ATOM 1907 C C . GLN B 1 89 ? -1.173 13.547 0.276 1 98.94 89 GLN B C 1
ATOM 1909 O O . GLN B 1 89 ? -0.614 14.617 0.518 1 98.94 89 GLN B O 1
ATOM 1914 N N . ASN B 1 90 ? -2.344 13.477 -0.182 1 98.88 90 ASN B N 1
ATOM 1915 C CA . ASN B 1 90 ? -3.15 14.68 -0.352 1 98.88 90 ASN B CA 1
ATOM 1916 C C . ASN B 1 90 ? -3.426 15.367 0.984 1 98.88 90 ASN B C 1
ATOM 1918 O O . ASN B 1 90 ? -3.408 16.594 1.074 1 98.88 90 ASN B O 1
ATOM 1922 N N . GLN B 1 91 ? -3.672 14.57 1.946 1 98.88 91 GLN B N 1
ATOM 1923 C CA . GLN B 1 91 ? -3.895 15.117 3.281 1 98.88 91 GLN B CA 1
ATOM 1924 C C . GLN B 1 91 ? -2.654 15.844 3.791 1 98.88 91 GLN B C 1
ATOM 1926 O O . GLN B 1 91 ? -2.758 16.922 4.379 1 98.88 91 GLN B O 1
ATOM 1931 N N . VAL B 1 92 ? -1.556 15.289 3.602 1 98.94 92 VAL B N 1
ATOM 1932 C CA . VAL B 1 92 ? -0.299 15.906 4.012 1 98.94 92 VAL B CA 1
ATOM 1933 C C . VAL B 1 92 ? -0.123 17.25 3.305 1 98.94 92 VAL B C 1
ATOM 1935 O O . VAL B 1 92 ? 0.206 18.25 3.936 1 98.94 92 VAL B O 1
ATOM 1938 N N . ALA B 1 93 ? -0.379 17.203 2.055 1 98.94 93 ALA B N 1
ATOM 1939 C CA . ALA B 1 93 ? -0.244 18.438 1.281 1 98.94 93 ALA B CA 1
ATOM 1940 C C . ALA B 1 93 ? -1.185 19.531 1.805 1 98.94 93 ALA B C 1
ATOM 1942 O O . ALA B 1 93 ? -0.776 20.672 1.99 1 98.94 93 ALA B O 1
ATOM 1943 N N . ASP B 1 94 ? -2.363 19.219 2.012 1 98.88 94 ASP B N 1
ATOM 1944 C CA . ASP B 1 94 ? -3.369 20.156 2.51 1 98.88 94 ASP B CA 1
ATOM 1945 C C . ASP B 1 94 ? -2.975 20.703 3.877 1 98.88 94 ASP B C 1
ATOM 1947 O O . ASP B 1 94 ? -3.062 21.906 4.113 1 98.88 94 ASP B O 1
ATOM 1951 N N . LEU B 1 95 ? -2.568 19.797 4.738 1 98.94 95 LEU B N 1
ATOM 1952 C CA . LEU B 1 95 ? -2.203 20.203 6.094 1 98.94 95 LEU B CA 1
ATOM 1953 C C . LEU B 1 95 ? -0.966 21.094 6.078 1 98.94 95 LEU B C 1
ATOM 1955 O O . LEU B 1 95 ? -0.875 22.047 6.855 1 98.94 95 LEU B O 1
ATOM 1959 N N . LYS B 1 96 ? -0.082 20.766 5.223 1 98.88 96 LYS B N 1
ATOM 1960 C CA . LYS B 1 96 ? 1.088 21.625 5.074 1 98.88 96 LYS B CA 1
ATOM 1961 C C . LYS B 1 96 ? 0.683 23.031 4.637 1 98.88 96 LYS B C 1
ATOM 1963 O O . LYS B 1 96 ? 1.236 24.031 5.117 1 98.88 96 LYS B O 1
ATOM 1968 N N . MET B 1 97 ? -0.207 23.125 3.768 1 98.88 97 MET B N 1
ATOM 1969 C CA . MET B 1 97 ? -0.686 24.422 3.307 1 98.88 97 MET B CA 1
ATOM 1970 C C . MET B 1 97 ? -1.366 25.188 4.438 1 98.88 97 MET B C 1
ATOM 1972 O O . MET B 1 97 ? -1.112 26.375 4.633 1 98.88 97 MET B O 1
ATOM 1976 N N . GLN B 1 98 ? -2.18 24.531 5.094 1 98.62 98 GLN B N 1
ATOM 1977 C CA . GLN B 1 98 ? -2.883 25.156 6.211 1 98.62 98 GLN B CA 1
ATOM 1978 C C . GLN B 1 98 ? -1.902 25.625 7.277 1 98.62 98 GLN B C 1
ATOM 1980 O O . GLN B 1 98 ? -2.074 26.703 7.848 1 98.62 98 GLN B O 1
ATOM 1985 N N . LEU B 1 99 ? -0.923 24.812 7.57 1 98.69 99 LEU B N 1
ATOM 1986 C CA . LEU B 1 99 ? 0.093 25.203 8.539 1 98.69 99 LEU B CA 1
ATOM 1987 C C . LEU B 1 99 ? 0.862 26.422 8.07 1 98.69 99 LEU B C 1
ATOM 1989 O O . LEU B 1 99 ? 1.149 27.328 8.859 1 98.69 99 LEU B O 1
ATOM 1993 N N . ALA B 1 100 ? 1.169 26.422 6.84 1 98.56 100 ALA B N 1
ATOM 1994 C CA . ALA B 1 100 ? 1.857 27.578 6.266 1 98.56 100 ALA B CA 1
ATOM 1995 C C . ALA B 1 100 ? 1.023 28.859 6.422 1 98.56 100 ALA B C 1
ATOM 1997 O O . ALA B 1 100 ? 1.551 29.906 6.777 1 98.56 100 ALA B O 1
ATOM 1998 N N . VAL B 1 101 ? -0.196 28.734 6.133 1 98.44 101 VAL B N 1
ATOM 1999 C CA . VAL B 1 101 ? -1.104 29.875 6.258 1 98.44 101 VAL B CA 1
ATOM 2000 C C . VAL B 1 101 ? -1.178 30.328 7.715 1 98.44 101 VAL B C 1
ATOM 2002 O O . VAL B 1 101 ? -1.114 31.516 8.008 1 98.44 101 VAL B O 1
ATOM 2005 N N . ALA B 1 102 ? -1.279 29.359 8.602 1 98.19 102 ALA B N 1
ATOM 2006 C CA . ALA B 1 102 ? -1.353 29.656 10.023 1 98.19 102 ALA B CA 1
ATOM 2007 C C . ALA B 1 102 ? -0.075 30.344 10.508 1 98.19 102 ALA B C 1
ATOM 2009 O O . ALA B 1 102 ? -0.128 31.297 11.281 1 98.19 102 ALA B O 1
ATOM 2010 N N . GLN B 1 103 ? 0.998 29.891 10.039 1 97.31 103 GLN B N 1
ATOM 2011 C CA . GLN B 1 103 ? 2.283 30.484 10.406 1 97.31 103 GLN B CA 1
ATOM 2012 C C . GLN B 1 103 ? 2.416 31.906 9.875 1 97.31 103 GLN B C 1
ATOM 2014 O O . GLN B 1 103 ? 2.938 32.781 10.562 1 97.31 103 GLN B O 1
ATOM 2019 N N . ALA B 1 104 ? 1.944 32.062 8.68 1 97.31 104 ALA B N 1
ATOM 2020 C CA . ALA B 1 104 ? 1.954 33.406 8.102 1 97.31 104 ALA B CA 1
ATOM 2021 C C . ALA B 1 104 ? 1.07 34.344 8.906 1 97.31 104 ALA B C 1
ATOM 2023 O O . ALA B 1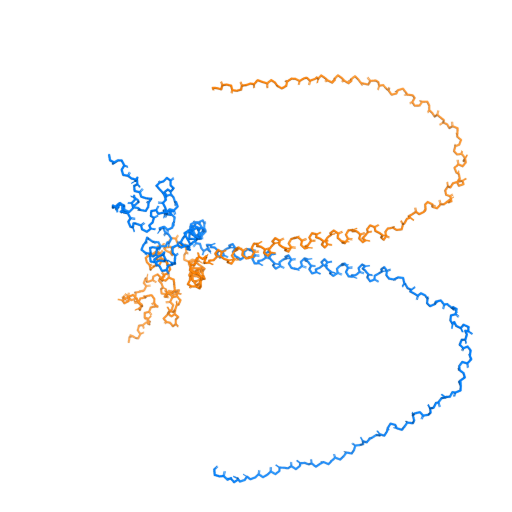 104 ? 1.436 35.5 9.133 1 97.31 104 ALA B O 1
ATOM 2024 N N . GLU B 1 105 ? -0.038 33.938 9.297 1 94.88 105 GLU B N 1
ATOM 2025 C CA . GLU B 1 105 ? -0.962 34.719 10.102 1 94.88 105 GLU B CA 1
ATOM 2026 C C . GLU B 1 105 ? -0.333 35.094 11.438 1 94.88 105 GLU B C 1
ATOM 2028 O O . GLU B 1 105 ? -0.466 36.25 11.883 1 94.88 105 GLU B O 1
ATOM 2033 N N . ILE B 1 106 ? 0.279 34.188 12.141 1 94 106 ILE B N 1
ATOM 2034 C CA . ILE B 1 106 ? 0.95 34.438 13.414 1 94 106 ILE B CA 1
ATOM 2035 C C . ILE B 1 106 ? 2.006 35.531 13.227 1 94 106 ILE B C 1
ATOM 2037 O O . ILE B 1 106 ? 2.092 36.469 14.031 1 94 106 ILE B O 1
ATOM 2041 N N . GLN B 1 107 ? 2.781 35.406 12.172 1 92.5 107 GLN B N 1
ATOM 2042 C CA . GLN B 1 107 ? 3.814 36.375 11.891 1 92.5 107 GLN B CA 1
ATOM 2043 C C . GLN B 1 107 ? 3.205 37.781 11.641 1 92.5 107 GLN B C 1
ATOM 2045 O O . GLN B 1 107 ? 3.73 38.781 12.117 1 92.5 107 GLN B O 1
ATOM 2050 N N . CYS B 1 108 ? 2.119 37.875 10.938 1 91.06 108 CYS B N 1
ATOM 2051 C CA . CYS B 1 108 ? 1.452 39.125 10.648 1 91.06 108 CYS B CA 1
ATOM 2052 C C . CYS B 1 108 ? 0.935 39.781 11.93 1 91.06 108 CYS B C 1
ATOM 2054 O O . CYS B 1 108 ? 1.083 41 12.117 1 91.06 108 CYS B O 1
ATOM 2056 N N . ILE B 1 109 ? 0.405 39 12.836 1 87.88 109 ILE B N 1
ATOM 2057 C CA . ILE B 1 109 ? -0.136 39.531 14.094 1 87.88 109 ILE B CA 1
ATOM 2058 C C . ILE B 1 109 ? 1.002 40.031 14.977 1 87.88 109 ILE B C 1
ATOM 2060 O O . ILE B 1 109 ? 0.875 41.062 15.617 1 87.88 109 ILE B O 1
ATOM 2064 N N . GLN B 1 110 ? 2.104 39.25 14.945 1 85.62 110 GLN B N 1
ATOM 2065 C CA . GLN B 1 110 ? 3.268 39.625 15.75 1 85.62 110 GLN B CA 1
ATOM 2066 C C . GLN B 1 110 ? 3.895 40.906 15.242 1 85.62 110 GLN B C 1
ATOM 2068 O O . GLN B 1 110 ? 4.402 41.719 16.031 1 85.62 110 GLN B O 1
ATOM 2073 N N . MET B 1 111 ? 3.928 41.156 14.039 1 86.5 111 MET B N 1
ATOM 2074 C CA . MET B 1 111 ? 4.469 42.375 13.438 1 86.5 111 MET B CA 1
ATOM 2075 C C . MET B 1 111 ? 3.609 43.562 13.781 1 86.5 111 MET B C 1
ATOM 2077 O O . MET B 1 111 ? 4.133 44.656 13.984 1 86.5 111 MET B O 1
ATOM 2081 N N . GLU B 1 112 ? 2.381 43.531 13.977 1 78.81 112 GLU B N 1
ATOM 2082 C CA . GLU B 1 112 ? 1.447 44.594 14.344 1 78.81 112 GLU B CA 1
ATOM 2083 C C . GLU B 1 112 ? 1.579 44.969 15.812 1 78.81 112 GLU B C 1
ATOM 2085 O O . GLU B 1 112 ? 1.321 46.125 16.188 1 78.81 112 GLU B O 1
ATOM 2090 N N . LYS B 1 113 ? 1.894 44.125 16.812 1 68.75 113 LYS B N 1
ATOM 2091 C CA . LYS B 1 113 ? 2.025 44.375 18.25 1 68.75 113 LYS B CA 1
ATOM 2092 C C . LYS B 1 113 ? 3.357 45.062 18.562 1 68.75 113 LYS B C 1
ATOM 2094 O O . LYS B 1 113 ? 3.553 45.562 19.672 1 68.75 113 LYS B O 1
ATOM 2099 N N . LYS B 1 114 ? 4.41 45.188 17.922 1 65.62 114 LYS B N 1
ATOM 2100 C CA . LYS B 1 114 ? 5.645 45.906 18.234 1 65.62 114 LYS B CA 1
ATOM 2101 C C . LYS B 1 114 ? 5.402 47.406 18.297 1 65.62 114 LYS B C 1
ATOM 2103 O O . LYS B 1 114 ? 4.891 48 17.359 1 65.62 114 LYS B O 1
ATOM 2108 N N . PRO B 1 115 ? 5.367 48 19.672 1 56.94 115 PRO B N 1
ATOM 2109 C CA . PRO B 1 115 ? 5.219 49.438 19.891 1 56.94 115 PRO B CA 1
ATOM 2110 C C . PRO B 1 115 ? 6.074 50.281 18.938 1 56.94 115 PRO B C 1
ATOM 2112 O O . PRO B 1 115 ? 7.191 49.875 18.594 1 56.94 115 PRO B O 1
ATOM 2115 N N . LEU B 1 116 ? 5.434 51 18.078 1 51.5 116 LEU B N 1
ATOM 2116 C CA . LEU B 1 116 ? 6.156 52.062 17.406 1 51.5 116 LEU B CA 1
ATOM 2117 C C . LEU B 1 116 ? 7.117 52.75 18.375 1 51.5 116 LEU B C 1
ATOM 2119 O O . LEU B 1 116 ? 6.688 53.375 19.359 1 51.5 116 LEU B O 1
ATOM 2123 N N . MET B 1 117 ? 8.156 52.25 18.766 1 49.38 117 MET B N 1
ATOM 2124 C CA . MET B 1 117 ? 9.094 53.094 19.484 1 49.38 117 MET B CA 1
ATOM 2125 C C . MET B 1 117 ? 9.07 54.5 18.938 1 49.38 117 MET B C 1
ATOM 2127 O O . MET B 1 117 ? 9.5 54.75 17.812 1 49.38 117 MET B O 1
ATOM 2131 N N . VAL B 1 118 ? 8.094 55.25 19.25 1 52.03 118 VAL B N 1
ATOM 2132 C CA . VAL B 1 118 ? 8.211 56.688 19.078 1 52.03 118 VAL B CA 1
ATOM 2133 C C . VAL B 1 118 ? 9.562 57.188 19.609 1 52.03 118 VAL B C 1
ATOM 2135 O O . VAL B 1 118 ? 9.93 56.875 20.75 1 52.03 118 VAL B O 1
ATOM 2138 N N . PRO B 1 119 ? 10.508 57.469 18.812 1 51.5 119 PRO B N 1
ATOM 2139 C CA . PRO B 1 119 ? 11.695 58.125 19.391 1 51.5 119 PRO B CA 1
ATOM 2140 C C . PRO B 1 119 ? 11.344 59.062 20.531 1 51.5 119 PRO B C 1
ATOM 2142 O O . PRO B 1 119 ? 10.383 59.844 20.422 1 51.5 119 PRO B O 1
ATOM 2145 N N . SER B 1 120 ? 11.438 58.688 21.641 1 49.22 120 SER B N 1
ATOM 2146 C CA . SER B 1 120 ? 11.336 59.688 22.719 1 49.22 120 SER B CA 1
ATOM 2147 C C . SER B 1 120 ? 12.047 60.969 22.344 1 49.22 120 SER B C 1
ATOM 2149 O O . SER B 1 120 ? 13.18 60.938 21.859 1 49.22 120 SER B O 1
ATOM 2151 N N . GLU B 1 121 ? 11.398 62.031 22.078 1 49.72 121 GLU B N 1
ATOM 2152 C CA . GLU B 1 121 ? 11.883 63.406 21.844 1 49.72 121 GLU B CA 1
ATOM 2153 C C . GLU B 1 121 ? 13.016 63.75 22.797 1 49.72 121 GLU B C 1
ATOM 2155 O O . GLU B 1 121 ? 13.531 64.875 22.766 1 49.72 121 GLU B O 1
ATOM 2160 N N . THR B 1 122 ? 13.164 62.969 23.828 1 46.09 122 THR B N 1
ATOM 2161 C CA . THR B 1 122 ? 14.094 63.594 24.766 1 46.09 122 THR B CA 1
ATOM 2162 C C . THR B 1 122 ? 15.508 63.625 24.172 1 46.09 122 THR B C 1
ATOM 2164 O O . THR B 1 122 ? 16.422 64.188 24.766 1 46.09 122 THR B O 1
ATOM 2167 N N . ASP B 1 123 ? 15.719 62.719 23.25 1 45.22 123 ASP B N 1
ATOM 2168 C CA . ASP B 1 123 ? 17.141 62.719 22.922 1 45.22 123 ASP B CA 1
ATOM 2169 C C . ASP B 1 123 ? 17.516 63.906 22.047 1 45.22 123 ASP B C 1
ATOM 2171 O O . ASP B 1 123 ? 18.641 64 21.547 1 45.22 123 ASP B O 1
ATOM 2175 N N . ILE B 1 124 ? 16.406 64.688 21.609 1 43.62 124 ILE B N 1
ATOM 2176 C CA . ILE B 1 124 ? 16.875 65.812 20.797 1 43.62 124 ILE B CA 1
ATOM 2177 C C . ILE B 1 124 ? 17.656 66.812 21.656 1 43.62 124 ILE B C 1
ATOM 2179 O O . ILE B 1 124 ? 18.25 67.75 21.125 1 43.62 124 ILE B O 1
ATOM 2183 N N . HIS B 1 125 ? 17.25 66.875 22.953 1 40.66 125 HIS B N 1
ATOM 2184 C CA . HIS B 1 125 ? 17.797 68.125 23.484 1 40.66 125 HIS B CA 1
ATOM 2185 C C . HIS B 1 125 ? 19.312 68 23.594 1 40.66 125 HIS B C 1
ATOM 2187 O O . HIS B 1 125 ? 19.969 69 23.938 1 40.66 125 HIS B O 1
ATOM 2193 N N . LYS B 1 126 ? 19.781 66.812 23.953 1 40.47 126 LYS B N 1
ATOM 2194 C CA . LYS B 1 126 ? 21.125 67.062 24.484 1 40.47 126 LYS B CA 1
ATOM 2195 C C . LYS B 1 126 ? 22.125 67.25 23.359 1 40.47 126 LYS B C 1
ATOM 2197 O O . LYS B 1 126 ? 23.328 67.312 23.594 1 40.47 126 LYS B O 1
ATOM 2202 N N . SER B 1 127 ? 21.703 66.938 22.094 1 39.47 127 SER B N 1
ATOM 2203 C CA . SER B 1 127 ? 22.859 66.812 21.203 1 39.47 127 SER B CA 1
ATOM 2204 C C . SER B 1 127 ? 23.516 68.125 20.984 1 39.47 127 SER B C 1
ATOM 2206 O O . SER B 1 127 ? 24.172 68.375 19.953 1 39.47 127 SER B O 1
ATOM 2208 N N . ASP B 1 128 ? 22.953 69.125 21.719 1 35.41 128 ASP B N 1
ATOM 2209 C CA . ASP B 1 128 ? 23.578 70.312 21.25 1 35.41 128 ASP B CA 1
ATOM 2210 C C . ASP B 1 128 ? 25.109 70.25 21.344 1 35.41 128 ASP B C 1
ATOM 2212 O O . ASP B 1 128 ? 25.812 71.125 20.859 1 35.41 128 ASP B O 1
ATOM 2216 N N . HIS B 1 129 ? 25.484 69.438 22.438 1 34.5 129 HIS B N 1
ATOM 2217 C CA . HIS B 1 129 ? 26.812 69.938 22.734 1 34.5 129 HIS B CA 1
ATOM 2218 C C . HIS B 1 129 ? 27.844 69.375 21.734 1 34.5 129 HIS B C 1
ATOM 2220 O O . HIS B 1 129 ? 29.047 69.562 21.953 1 34.5 129 HIS B O 1
ATOM 2226 N N . LEU B 1 130 ? 27.5 68.188 21.047 1 35.31 130 LEU B N 1
ATOM 2227 C CA . LEU B 1 130 ? 28.703 67.562 20.547 1 35.31 130 LEU B CA 1
ATOM 2228 C C . LEU B 1 130 ? 29.391 68.438 19.484 1 35.31 130 LEU B C 1
ATOM 2230 O O . LEU B 1 130 ? 28.875 68.562 18.375 1 35.31 130 LEU B O 1
ATOM 2234 N N . GLN B 1 131 ? 29.938 69.5 19.984 1 28.31 131 GLN B N 1
ATOM 2235 C CA . GLN B 1 131 ? 30.75 70.438 19.203 1 28.31 131 GLN B CA 1
ATOM 2236 C C . GLN B 1 131 ? 31.688 69.688 18.25 1 28.31 131 GLN B C 1
ATOM 2238 O O . GLN B 1 131 ? 31.703 70 17.047 1 28.31 131 GLN B O 1
ATOM 2243 N N . ASN B 1 132 ? 33.031 69.875 18.406 1 29.58 132 ASN B N 1
ATOM 2244 C CA . ASN B 1 132 ? 34.094 70.375 17.531 1 29.58 132 ASN B CA 1
ATOM 2245 C C . ASN B 1 132 ? 34.75 69.188 16.75 1 29.58 132 ASN B C 1
ATOM 2247 O O . ASN B 1 132 ? 35.469 69.438 15.766 1 29.58 132 ASN B O 1
ATOM 2251 N N . ASN B 1 133 ? 35.125 68 17.422 1 32.41 133 ASN B N 1
ATOM 2252 C CA . ASN B 1 133 ? 36.438 67.625 16.984 1 32.41 133 ASN B CA 1
ATOM 2253 C C . ASN B 1 133 ? 36.375 66.875 15.656 1 32.41 133 ASN B C 1
ATOM 2255 O O . ASN B 1 133 ? 35.875 65.75 15.602 1 32.41 133 ASN B O 1
ATOM 2259 N N . PHE B 1 134 ? 36.094 67.438 14.57 1 30.45 134 PHE B N 1
ATOM 2260 C CA . PHE B 1 134 ? 36 67 13.188 1 30.45 134 PHE B CA 1
ATOM 2261 C C . PHE B 1 134 ? 37.25 66.188 12.773 1 30.45 134 PHE B C 1
ATOM 2263 O O . PHE B 1 134 ? 38.25 66.75 12.359 1 30.45 134 PHE B O 1
ATOM 2270 N N . PRO B 1 135 ? 37.75 65.125 13.617 1 30.77 135 PRO B N 1
ATOM 2271 C CA . PRO B 1 135 ? 39.031 64.688 13.031 1 30.77 135 PRO B CA 1
ATOM 2272 C C . PRO B 1 135 ? 38.906 64.312 11.57 1 30.77 135 PRO B C 1
ATOM 2274 O O . PRO B 1 135 ? 37.812 63.938 11.117 1 30.77 135 PRO B O 1
ATOM 2277 N N . GLN B 1 136 ? 39.875 64.75 10.758 1 28.31 136 GLN B N 1
ATOM 2278 C CA . GLN B 1 136 ? 40.219 64.688 9.344 1 28.31 136 GLN B CA 1
ATOM 2279 C C . GLN B 1 136 ? 40.375 63.281 8.852 1 28.31 136 GLN B C 1
ATOM 2281 O O . GLN B 1 136 ? 41.406 62.625 9.125 1 28.31 136 GLN B O 1
ATOM 2286 N N . PHE B 1 137 ? 39.469 62.344 9.078 1 26.94 137 PHE B N 1
ATOM 2287 C CA . PHE B 1 137 ? 39.688 60.969 8.688 1 26.94 137 PHE B CA 1
ATOM 2288 C C . PHE B 1 137 ? 39.844 60.844 7.18 1 26.94 137 PHE B C 1
ATOM 2290 O O . PHE B 1 137 ? 38.969 60.281 6.504 1 26.94 137 PHE B O 1
ATOM 2297 N N . LEU B 1 138 ? 40.469 61.875 6.527 1 25.02 138 LEU B N 1
ATOM 2298 C CA . LEU B 1 138 ? 40.281 61.781 5.086 1 25.02 138 LEU B CA 1
ATOM 2299 C C . LEU B 1 138 ? 40.688 60.406 4.586 1 25.02 138 LEU B C 1
ATOM 2301 O O . LEU B 1 138 ? 40 59.812 3.754 1 25.02 138 LEU B O 1
ATOM 2305 N N . ASP B 1 139 ? 41.969 60 4.777 1 26.55 139 ASP B N 1
ATOM 2306 C CA . ASP B 1 139 ? 42.656 59.594 3.561 1 26.55 139 ASP B CA 1
ATOM 2307 C C . ASP B 1 139 ? 42.406 58.125 3.25 1 26.55 139 ASP B C 1
ATOM 2309 O O . ASP B 1 139 ? 42.906 57.219 3.934 1 26.55 139 ASP B O 1
ATOM 2313 N N . PHE B 1 140 ? 41.188 57.625 3.131 1 26.8 140 PHE B N 1
ATOM 2314 C CA . PHE B 1 140 ? 40.969 56.25 2.785 1 26.8 140 PHE B CA 1
ATOM 2315 C C . PHE B 1 140 ? 41.75 55.844 1.537 1 26.8 140 PHE B C 1
ATOM 2317 O O . PHE B 1 140 ? 41.625 56.5 0.491 1 26.8 140 PHE B O 1
ATOM 2324 N N . GLY B 1 141 ? 42.969 55.25 1.729 1 23.44 141 GLY B N 1
ATOM 2325 C CA . GLY B 1 141 ? 43.812 54.656 0.707 1 23.44 141 GLY B CA 1
ATOM 2326 C C . GLY B 1 141 ? 43.031 53.781 -0.275 1 23.44 141 GLY B C 1
ATOM 2327 O O . GLY B 1 141 ? 42.031 53.156 0.092 1 23.44 141 GLY B O 1
ATOM 2328 N N . THR B 1 142 ? 43.188 54.031 -1.595 1 24.22 142 THR B N 1
ATOM 2329 C CA . THR B 1 142 ? 42.719 53.688 -2.932 1 24.22 142 THR B CA 1
ATOM 2330 C C . THR B 1 142 ? 42.969 52.188 -3.215 1 24.22 142 THR B C 1
ATOM 2332 O O . THR B 1 142 ? 43.562 51.844 -4.234 1 24.22 142 THR B O 1
ATOM 2335 N N . SER B 1 143 ? 42.875 51.188 -2.256 1 24.78 143 SER B N 1
ATOM 2336 C CA . SER B 1 143 ? 43.344 49.938 -2.838 1 24.78 143 SER B CA 1
ATOM 2337 C C . SER B 1 143 ? 42.562 49.594 -4.105 1 24.78 143 SER B C 1
ATOM 2339 O O . SER B 1 143 ? 41.375 49.844 -4.191 1 24.78 143 SER B O 1
ATOM 2341 N N . ASN B 1 144 ? 43.344 49.188 -5.211 1 20.16 144 ASN B N 1
ATOM 2342 C CA . ASN B 1 144 ? 43.281 48.875 -6.633 1 20.16 144 ASN B CA 1
ATOM 2343 C C . ASN B 1 144 ? 42.312 47.688 -6.914 1 20.16 144 ASN B C 1
ATOM 2345 O O . ASN B 1 144 ? 42.531 46.594 -6.422 1 20.16 144 ASN B O 1
ATOM 2349 N N . SER B 1 145 ? 41.094 47.938 -7.422 1 21.3 145 SER B N 1
ATOM 2350 C CA . SER B 1 145 ? 39.938 47.188 -7.891 1 21.3 145 SER B CA 1
ATOM 2351 C C . SER B 1 145 ? 40.281 46.344 -9.109 1 21.3 145 SER B C 1
ATOM 2353 O O . SER B 1 145 ? 39.375 45.938 -9.867 1 21.3 145 SER B O 1
ATOM 2355 N N . ASN B 1 146 ? 41.531 45.719 -9.297 1 20.55 146 ASN B N 1
ATOM 2356 C CA . ASN B 1 146 ? 41.562 45.156 -10.648 1 20.55 146 ASN B CA 1
ATOM 2357 C C . ASN B 1 146 ? 40.5 44.125 -10.875 1 20.55 146 ASN B C 1
ATOM 2359 O O . ASN B 1 146 ? 40.5 43.062 -10.25 1 20.55 146 ASN B O 1
ATOM 2363 N N . SER B 1 147 ? 39.312 44.375 -11.391 1 22.69 147 SER B N 1
ATOM 2364 C CA . SER B 1 147 ? 38.125 43.688 -11.828 1 22.69 147 SER B CA 1
ATOM 2365 C C . SER B 1 147 ? 38.406 42.75 -13.016 1 22.69 147 SER B C 1
ATOM 2367 O O . SER B 1 147 ? 37.5 42.312 -13.703 1 22.69 147 SER B O 1
ATOM 2369 N N . VAL B 1 148 ? 39.656 42.031 -13.102 1 25.66 148 VAL B N 1
ATOM 2370 C CA . VAL B 1 148 ? 39.688 41.469 -14.438 1 25.66 148 VAL B CA 1
ATOM 2371 C C . VAL B 1 148 ? 38.469 40.594 -14.656 1 25.66 148 VAL B C 1
ATOM 2373 O O . VAL B 1 148 ? 38.062 39.875 -13.742 1 25.66 148 VAL B O 1
ATOM 2376 N N . VAL B 1 149 ? 37.844 40.625 -15.898 1 23.44 149 VAL B N 1
ATOM 2377 C CA . VAL B 1 149 ? 36.594 40.469 -16.672 1 23.44 149 VAL B CA 1
ATOM 2378 C C . VAL B 1 149 ? 36.312 39 -16.906 1 23.44 149 VAL B C 1
ATOM 2380 O O . VAL B 1 149 ? 35.219 38.5 -16.594 1 23.44 149 VAL B O 1
ATOM 2383 N N . HIS B 1 150 ? 36.562 38.5 -18.141 1 21.86 150 HIS B N 1
ATOM 2384 C CA . HIS B 1 150 ? 35.562 38.156 -19.156 1 21.86 150 HIS B CA 1
ATOM 2385 C C . HIS B 1 150 ? 35.188 36.688 -19.109 1 21.86 150 HIS B C 1
ATOM 2387 O O . HIS B 1 150 ? 34.031 36.344 -18.984 1 21.86 150 HIS B O 1
ATOM 2393 N N . HIS B 1 151 ? 35.531 35.812 -20.141 1 23.69 151 HIS B N 1
ATOM 2394 C CA . HIS B 1 151 ? 34.812 35.188 -21.25 1 23.69 151 HIS B CA 1
ATOM 2395 C C . HIS B 1 151 ? 34.625 33.688 -20.984 1 23.69 151 HIS B C 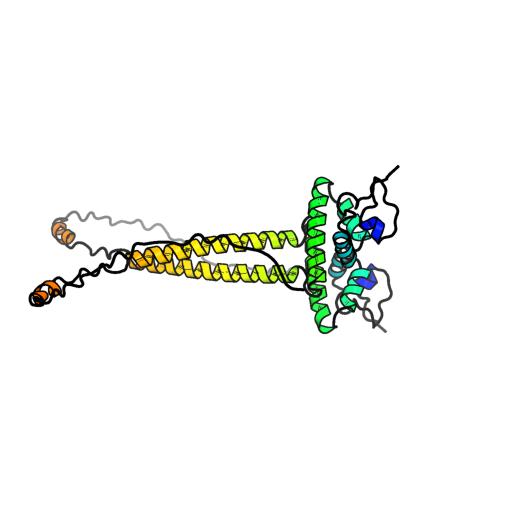1
ATOM 2397 O O . HIS B 1 151 ? 35.562 33 -20.625 1 23.69 151 HIS B O 1
ATOM 2403 N N . PRO B 1 152 ? 33.469 33.188 -20.609 1 26.22 152 PRO B N 1
ATOM 2404 C CA . PRO B 1 152 ? 33.281 31.75 -20.422 1 26.22 152 PRO B CA 1
ATOM 2405 C C . PRO B 1 152 ? 33.438 30.953 -21.719 1 26.22 152 PRO B C 1
ATOM 2407 O O . PRO B 1 152 ? 32.719 31.188 -22.672 1 26.22 152 PRO B O 1
ATOM 2410 N N . PRO B 1 153 ? 34.625 30.484 -22.125 1 22.52 153 PRO B N 1
ATOM 2411 C CA . PRO B 1 153 ? 34.656 29.906 -23.469 1 22.52 153 PRO B CA 1
ATOM 2412 C C . PRO B 1 153 ? 33.688 28.75 -23.656 1 22.52 153 PRO B C 1
ATOM 2414 O O . PRO B 1 153 ? 33.062 28.312 -22.672 1 22.52 153 PRO B O 1
ATOM 2417 N N . ASN B 1 154 ? 34.188 27.516 -24.422 1 23.91 154 ASN B N 1
ATOM 2418 C CA . ASN B 1 154 ? 34.031 26.75 -25.656 1 23.91 154 ASN B CA 1
ATOM 2419 C C . ASN B 1 154 ? 33.219 25.484 -25.453 1 23.91 154 ASN B C 1
ATOM 2421 O O . ASN B 1 154 ? 33.125 24.984 -24.328 1 23.91 154 ASN B O 1
ATOM 2425 N N . TYR B 1 155 ? 32.531 25 -26.688 1 24.25 155 TYR B N 1
ATOM 2426 C CA . TYR B 1 155 ? 31.719 24.016 -27.391 1 24.25 155 TYR B CA 1
ATOM 2427 C C . TYR B 1 155 ? 32.312 22.609 -27.25 1 24.25 155 TYR B C 1
ATOM 2429 O O . TYR B 1 155 ? 33.469 22.375 -27.609 1 24.25 155 TYR B O 1
ATOM 2437 N N . LEU B 1 156 ? 31.984 21.859 -26.266 1 20.34 156 LEU B N 1
ATOM 2438 C CA . LEU B 1 156 ? 32.312 20.438 -26.141 1 20.34 156 LEU B CA 1
ATOM 2439 C C . LEU B 1 156 ? 31.797 19.656 -27.344 1 20.34 156 LEU B C 1
ATOM 2441 O O . LEU B 1 156 ? 30.594 19.5 -27.531 1 20.34 156 LEU B O 1
ATOM 2445 N N . ARG B 1 157 ? 32.312 19.922 -28.594 1 23.31 157 ARG B N 1
ATOM 2446 C CA . ARG B 1 157 ? 32.031 19.094 -29.766 1 23.31 157 ARG B CA 1
ATOM 2447 C C . ARG B 1 157 ? 32.625 17.688 -29.594 1 23.31 157 ARG B C 1
ATOM 2449 O O . ARG B 1 157 ? 33.781 17.453 -29.891 1 23.31 157 ARG B O 1
ATOM 2456 N N . PRO B 1 158 ? 32.344 16.828 -28.562 1 23.36 158 PRO B N 1
ATOM 2457 C CA . PRO B 1 158 ? 32.938 15.602 -29.094 1 23.36 158 PRO B CA 1
ATOM 2458 C C . PRO B 1 158 ? 32.156 15.031 -30.281 1 23.36 158 PRO B C 1
ATOM 2460 O O . PRO B 1 158 ? 30.984 15.312 -30.438 1 23.36 158 PRO B O 1
#

InterPro domains:
  IPR004883 Lateral organ boundaries, LOB [PF03195] (6-103)
  IPR004883 Lateral organ boundaries, LOB [PS50891] (5-106)

Organism: Phaseolus coccineus (NCBI:txid3886)

pLDDT: mean 77.24, std 30.09, range [17.94, 98.94]

Nearest PDB structures (foldseek):
  5ly0-assembly1_B  TM=9.785E-01  e=1.202E-12  Triticum turgidum
  5ly0-assembly1_B  TM=9.780E-01  e=1.024E-12  Triticum turgidum

Radius of gyration: 39.32 Å; Cα contacts (8 Å, |Δi|>4): 254; chains: 2; bounding box: 96×109×94 Å

Solvent-accessible surface area (backbone atoms only — not comparable to full-atom values): 18933 Å² total; per-residue (Å²): 133,84,65,79,74,50,21,22,56,24,58,75,67,71,48,86,61,55,96,78,42,85,50,45,89,76,24,40,53,89,44,44,63,57,42,51,42,32,34,66,49,27,31,62,68,40,48,50,54,56,47,68,74,41,60,78,90,46,37,65,55,21,51,53,30,44,38,52,45,26,49,32,28,72,77,32,71,44,38,27,55,49,47,55,40,51,52,41,52,50,48,42,52,52,45,51,50,52,37,50,51,44,51,52,50,44,52,54,56,56,63,69,68,60,75,75,76,62,74,64,69,68,66,62,65,65,65,68,63,84,73,72,87,70,79,77,84,71,82,78,76,68,89,76,85,88,81,88,79,83,79,84,92,87,80,84,78,135,132,84,64,77,74,48,20,22,55,26,58,76,68,71,46,85,61,56,97,80,42,85,50,46,89,77,23,42,55,90,44,44,62,56,40,52,40,31,36,68,49,28,30,62,68,39,50,51,53,58,48,68,74,42,60,77,90,45,37,66,57,21,51,54,30,44,39,52,46,24,48,30,28,71,76,32,71,45,39,26,54,50,48,56,42,51,53,41,52,50,48,40,52,51,46,50,49,51,37,50,51,43,52,50,49,44,52,54,55,55,62,67,66,61,73,74,75,62,75,65,71,68,68,65,67,64,61,70,63,82,70,72,85,71,76,80,77,66,83,74,78,76,83,81,73,85,67,89,80,83,78,83,83,88,83,85,74,124

Foldseek 3Di:
DPPQPAFLVCVVVVHDHDPPDLCPVAGHNVNNVQVVLLCVPQNPVRLVVVLVVDDPVCNNVVSVVSSQQSVQCVVPVPQGCVVVVVVVVVVVVVVVVVVVVVVVVVVVVVVVPPPPPPPPVPVVPPPVPPDDDPPCPDDPPPPDDYDDDDDDDDDDDD/DPPQPAFLVCVVVVHDHDPPDLCPVAGHNVNNVQVVLLCVPQNPVRLVVVLVVDDPVCNNVVSVVSSQQSVQCVVPVPQGCVVVVVVVVVVVVVVVVVVVVVVVVVVVVVVVPPPPPPPPVPVVPPVVPPDDDPPPPPDPDDPDPPPDDDDDDDDPPD